Protein AF-0000000074349923 (afdb_homodimer)

Structure (mmCIF, N/CA/C/O backbone):
data_AF-0000000074349923-model_v1
#
loop_
_entity.id
_entity.type
_entity.pdbx_description
1 polymer 'N-acetyltransferase domain-containing protein'
#
loop_
_atom_site.group_PDB
_atom_site.id
_atom_site.type_symbol
_atom_site.label_atom_id
_atom_site.label_alt_id
_atom_site.label_comp_id
_atom_site.label_asym_id
_atom_site.label_entity_id
_atom_site.label_seq_id
_atom_site.pdbx_PDB_ins_code
_atom_site.Cartn_x
_atom_site.Cartn_y
_atom_site.Cartn_z
_atom_site.occupancy
_atom_site.B_iso_or_equiv
_atom_site.auth_seq_id
_atom_site.auth_comp_id
_atom_site.auth_asym_id
_atom_site.auth_atom_id
_atom_site.pdbx_PDB_model_num
ATOM 1 N N . MET A 1 1 ? -11.945 16.422 23.875 1 53.12 1 MET A N 1
ATOM 2 C CA . MET A 1 1 ? -11.508 17.781 24.188 1 53.12 1 MET A CA 1
ATOM 3 C C . MET A 1 1 ? -11.969 18.75 23.125 1 53.12 1 MET A C 1
ATOM 5 O O . MET A 1 1 ? -12.031 18.406 21.938 1 53.12 1 MET A O 1
ATOM 9 N N . ALA A 1 2 ? -12.57 19.719 23.5 1 67.88 2 ALA A N 1
ATOM 10 C CA . ALA A 1 2 ? -13.094 20.719 22.578 1 67.88 2 ALA A CA 1
ATOM 11 C C . ALA A 1 2 ? -11.969 21.391 21.797 1 67.88 2 ALA A C 1
ATOM 13 O O . ALA A 1 2 ? -10.875 21.594 22.328 1 67.88 2 ALA A O 1
ATOM 14 N N . ASN A 1 3 ? -12.047 21.453 20.469 1 76.38 3 ASN A N 1
ATOM 15 C CA . ASN A 1 3 ? -11.062 22.141 19.625 1 76.38 3 ASN A CA 1
ATOM 16 C C . ASN A 1 3 ? -10.922 23.609 20 1 76.38 3 ASN A C 1
ATOM 18 O O . ASN A 1 3 ? -11.914 24.266 20.312 1 76.38 3 ASN A O 1
ATOM 22 N N . PRO A 1 4 ? -9.672 24.031 20.062 1 84.94 4 PRO A N 1
ATOM 23 C CA . PRO A 1 4 ? -9.508 25.469 20.312 1 84.94 4 PRO A CA 1
ATOM 24 C C . PRO A 1 4 ? -10.25 26.328 19.281 1 84.94 4 PRO A C 1
ATOM 26 O O . PRO A 1 4 ? -10.266 26 18.094 1 84.94 4 PRO A O 1
ATOM 29 N N . PRO A 1 5 ? -10.875 27.312 19.766 1 85.88 5 PRO A N 1
ATOM 30 C CA . PRO A 1 5 ? -11.664 28.156 18.859 1 85.88 5 PRO A CA 1
ATOM 31 C C . PRO A 1 5 ? -10.82 28.781 17.75 1 85.88 5 PRO A C 1
ATOM 33 O O . PRO A 1 5 ? -11.344 29.109 16.688 1 85.88 5 PRO A O 1
ATOM 36 N N . GLU A 1 6 ? -9.539 28.891 17.984 1 93.81 6 GLU A N 1
ATOM 37 C CA . GLU A 1 6 ? -8.641 29.516 17.016 1 93.81 6 GLU A CA 1
ATOM 38 C C . GLU A 1 6 ? -8.32 28.562 15.867 1 93.81 6 GLU A C 1
ATOM 40 O O . GLU A 1 6 ? -7.84 29 14.812 1 93.81 6 GLU A O 1
ATOM 45 N N . LEU A 1 7 ? -8.578 27.375 16.141 1 97.06 7 LEU A N 1
ATOM 46 C CA . LEU A 1 7 ? -8.18 26.344 15.18 1 97.06 7 LEU A CA 1
ATOM 47 C C . LEU A 1 7 ? -9.25 26.156 14.109 1 97.06 7 LEU A C 1
ATOM 49 O O . LEU A 1 7 ? -10.438 26.047 14.43 1 97.06 7 LEU A O 1
ATOM 53 N N . SER A 1 8 ? -8.914 26.156 12.852 1 97.75 8 SER A N 1
ATOM 54 C CA . SER A 1 8 ? -9.836 25.891 11.758 1 97.75 8 SER A CA 1
ATOM 55 C C . SER A 1 8 ? -9.133 25.203 10.594 1 97.75 8 SER A C 1
ATOM 57 O O . SER A 1 8 ? -7.906 25.219 10.508 1 97.75 8 SER A O 1
ATOM 59 N N . ILE A 1 9 ? -9.859 24.516 9.789 1 98.06 9 ILE A N 1
ATOM 60 C CA . ILE A 1 9 ? -9.398 23.859 8.57 1 98.06 9 ILE A CA 1
ATOM 61 C C . ILE A 1 9 ? -10.148 24.422 7.367 1 98.06 9 ILE A C 1
ATOM 63 O O . ILE A 1 9 ? -11.383 24.469 7.367 1 98.06 9 ILE A O 1
ATOM 67 N N . ARG A 1 10 ? -9.477 24.844 6.379 1 98 10 ARG A N 1
ATOM 68 C CA . ARG A 1 10 ? -10.086 25.422 5.191 1 98 10 ARG A CA 1
ATOM 69 C C . ARG A 1 10 ? -9.234 25.172 3.951 1 98 10 ARG A C 1
ATOM 71 O O . ARG A 1 10 ? -8.086 24.75 4.062 1 98 10 ARG A O 1
ATOM 78 N N . PRO A 1 11 ? -9.812 25.406 2.758 1 98.12 11 PRO A N 1
ATOM 79 C CA . PRO A 1 11 ? -8.969 25.281 1.562 1 98.12 11 PRO A CA 1
ATOM 80 C C . PRO A 1 11 ? -7.805 26.281 1.563 1 98.12 11 PRO A C 1
ATOM 82 O O . PRO A 1 11 ? -7.898 27.344 2.172 1 98.12 11 PRO A O 1
ATOM 85 N N . PHE A 1 12 ? -6.754 25.906 0.879 1 98.62 12 PHE A N 1
ATOM 86 C CA . PHE A 1 12 ? -5.641 26.828 0.681 1 98.62 12 PHE A CA 1
ATOM 87 C C . PHE A 1 12 ? -6.008 27.922 -0.323 1 98.62 12 PHE A C 1
ATOM 89 O O . PHE A 1 12 ? -6.793 27.688 -1.241 1 98.62 12 PHE A O 1
ATOM 96 N N . GLU A 1 13 ? -5.484 29.016 -0.115 1 97.5 13 GLU A N 1
ATOM 97 C CA . GLU A 1 13 ? -5.488 30.109 -1.083 1 97.5 13 GLU A CA 1
ATOM 98 C C . GLU A 1 13 ? -4.07 30.547 -1.432 1 97.5 13 GLU A C 1
ATOM 100 O O . GLU A 1 13 ? -3.137 30.312 -0.661 1 97.5 13 GLU A O 1
ATOM 105 N N . LEU A 1 14 ? -3.977 31.172 -2.551 1 97.44 14 LEU A N 1
ATOM 106 C CA . LEU A 1 14 ? -2.65 31.625 -2.955 1 97.44 14 LEU A CA 1
ATOM 107 C C . LEU A 1 14 ? -2.104 32.656 -1.963 1 97.44 14 LEU A C 1
ATOM 109 O O . LEU A 1 14 ? -0.889 32.719 -1.761 1 97.44 14 LEU A O 1
ATOM 113 N N . THR A 1 15 ? -2.961 33.312 -1.304 1 97.12 15 THR A N 1
ATOM 114 C CA . THR A 1 15 ? -2.551 34.312 -0.343 1 97.12 15 THR A CA 1
ATOM 115 C C . THR A 1 15 ? -1.937 33.688 0.897 1 97.12 15 THR A C 1
ATOM 117 O O . THR A 1 15 ? -1.361 34.375 1.741 1 97.12 15 THR A O 1
ATOM 120 N N . ASP A 1 16 ? -1.965 32.344 1.017 1 98.25 16 ASP A N 1
ATOM 121 C CA . ASP A 1 16 ? -1.356 31.609 2.131 1 98.25 16 ASP A CA 1
ATOM 122 C C . ASP A 1 16 ? 0.142 31.422 1.907 1 98.25 16 ASP A C 1
ATOM 124 O O . ASP A 1 16 ? 0.832 30.844 2.75 1 98.25 16 ASP A O 1
ATOM 128 N N . ALA A 1 17 ? 0.632 31.922 0.823 1 98.31 17 ALA A N 1
ATOM 129 C CA . ALA A 1 17 ? 1.982 31.578 0.384 1 98.31 17 ALA A CA 1
ATOM 130 C C . ALA A 1 17 ? 3.012 31.938 1.455 1 98.31 17 ALA A C 1
ATOM 132 O O . ALA A 1 17 ? 3.92 31.141 1.732 1 98.31 17 ALA A O 1
ATOM 133 N N . ASP A 1 18 ? 2.908 33.094 2.051 1 98.25 18 ASP A N 1
ATOM 134 C CA . ASP A 1 18 ? 3.877 33.5 3.064 1 98.25 18 ASP A CA 1
ATOM 135 C C . ASP A 1 18 ? 3.766 32.625 4.309 1 98.25 18 ASP A C 1
ATOM 137 O O . ASP A 1 18 ? 4.781 32.188 4.867 1 98.25 18 ASP A O 1
ATOM 141 N N . ASP A 1 19 ? 2.594 32.406 4.785 1 98.38 19 ASP A N 1
ATOM 142 C CA . ASP A 1 19 ? 2.385 31.516 5.91 1 98.38 19 ASP A CA 1
ATOM 143 C C . ASP A 1 19 ? 2.924 30.125 5.602 1 98.38 19 ASP A C 1
ATOM 145 O O . ASP A 1 19 ? 3.631 29.531 6.422 1 98.38 19 ASP A O 1
ATOM 149 N N . PHE A 1 20 ? 2.566 29.672 4.371 1 98.5 20 PHE A N 1
ATOM 150 C CA . PHE A 1 20 ? 3.002 28.359 3.906 1 98.5 20 PHE A CA 1
ATOM 151 C C . PHE A 1 20 ? 4.52 28.25 3.934 1 98.5 20 PHE A C 1
ATOM 153 O O . PHE A 1 20 ? 5.07 27.281 4.465 1 98.5 20 PHE A O 1
ATOM 160 N N . LEU A 1 21 ? 5.133 29.203 3.439 1 98.38 21 LEU A N 1
ATOM 161 C CA . LEU A 1 21 ? 6.59 29.203 3.387 1 98.38 21 LEU A CA 1
ATOM 162 C C . LEU A 1 21 ? 7.184 29.188 4.789 1 98.38 21 LEU A C 1
ATOM 164 O O . LEU A 1 21 ? 8.234 28.578 5.016 1 98.38 21 LEU A O 1
ATOM 168 N N . SER A 1 22 ? 6.57 29.812 5.734 1 97.62 22 SER A N 1
ATOM 169 C CA . SER A 1 22 ? 7.098 29.953 7.086 1 97.62 22 SER A CA 1
ATOM 170 C C . SER A 1 22 ? 7.328 28.594 7.738 1 97.62 22 SER A C 1
ATOM 172 O O . SER A 1 22 ? 8.273 28.422 8.516 1 97.62 22 SER A O 1
ATOM 174 N N . TRP A 1 23 ? 6.539 27.594 7.422 1 98 23 TRP A N 1
ATOM 175 C CA . TRP A 1 23 ? 6.738 26.266 8.016 1 98 23 TRP A CA 1
ATOM 176 C C . TRP A 1 23 ? 7.273 25.281 6.977 1 98 23 TRP A C 1
ATOM 178 O O . TRP A 1 23 ? 7.996 24.344 7.316 1 98 23 TRP A O 1
ATOM 188 N N . ALA A 1 24 ? 6.992 25.484 5.691 1 98.06 24 ALA A N 1
ATOM 189 C CA . ALA A 1 24 ? 7.449 24.578 4.633 1 98.06 24 ALA A CA 1
ATOM 190 C C . ALA A 1 24 ? 8.945 24.75 4.371 1 98.06 24 ALA A C 1
ATOM 192 O O . ALA A 1 24 ? 9.562 23.922 3.715 1 98.06 24 ALA A O 1
ATOM 193 N N . SER A 1 25 ? 9.484 25.812 4.895 1 97.62 25 SER A N 1
ATOM 194 C CA . SER A 1 25 ? 10.914 26.047 4.75 1 97.62 25 SER A CA 1
ATOM 195 C C . SER A 1 25 ? 11.688 25.5 5.941 1 97.62 25 SER A C 1
ATOM 197 O O . SER A 1 25 ? 12.922 25.5 5.938 1 97.62 25 SER A O 1
ATOM 199 N N . ASP A 1 26 ? 10.992 25.109 6.969 1 97.81 26 ASP A N 1
ATOM 200 C CA . ASP A 1 26 ? 11.602 24.594 8.188 1 97.81 26 ASP A CA 1
ATOM 201 C C . ASP A 1 26 ? 11.867 23.094 8.07 1 97.81 26 ASP A C 1
ATOM 203 O O . ASP A 1 26 ? 10.93 22.297 8.094 1 97.81 26 ASP A O 1
ATOM 207 N N . GLU A 1 27 ? 13.07 22.672 8.094 1 96.62 27 GLU A N 1
ATOM 208 C CA . GLU A 1 27 ? 13.453 21.281 7.91 1 96.62 27 GLU A CA 1
ATOM 209 C C . GLU A 1 27 ? 12.945 20.406 9.055 1 96.62 27 GLU A C 1
ATOM 211 O O . GLU A 1 27 ? 12.734 19.203 8.883 1 96.62 27 GLU A O 1
ATOM 216 N N . ARG A 1 28 ? 12.828 20.969 10.195 1 96.62 28 ARG A N 1
ATOM 217 C CA . ARG A 1 28 ? 12.258 20.203 11.297 1 96.62 28 ARG A CA 1
ATOM 218 C C . ARG A 1 28 ? 10.852 19.719 10.953 1 96.62 28 ARG A C 1
ATOM 220 O O . ARG A 1 28 ? 10.477 18.594 11.297 1 96.62 28 ARG A O 1
ATOM 227 N N . VAL A 1 29 ? 10.117 20.609 10.258 1 97.75 29 VAL A N 1
ATOM 228 C CA . VAL A 1 29 ? 8.727 20.328 9.906 1 97.75 29 VAL A CA 1
ATOM 229 C C . VAL A 1 29 ? 8.688 19.359 8.719 1 97.75 29 VAL A C 1
ATOM 231 O O . VAL A 1 29 ? 7.883 18.422 8.703 1 97.75 29 VAL A O 1
ATOM 234 N N . THR A 1 30 ? 9.57 19.531 7.73 1 97.38 30 THR A N 1
ATOM 235 C CA . THR A 1 30 ? 9.445 18.828 6.465 1 97.38 30 THR A CA 1
ATOM 236 C C . THR A 1 30 ? 10.234 17.516 6.496 1 97.38 30 THR A C 1
ATOM 238 O O . THR A 1 30 ? 10.227 16.766 5.523 1 97.38 30 THR A O 1
ATOM 241 N N . LYS A 1 31 ? 10.898 17.188 7.59 1 96.25 31 LYS A N 1
ATOM 242 C CA . LYS A 1 31 ? 11.828 16.078 7.711 1 96.25 31 LYS A CA 1
ATOM 243 C C . LYS A 1 31 ? 11.195 14.773 7.215 1 96.25 31 LYS A C 1
ATOM 245 O O . LYS A 1 31 ? 11.797 14.039 6.43 1 96.25 31 LYS A O 1
ATOM 250 N N . TYR A 1 32 ? 9.992 14.523 7.609 1 96.31 32 TYR A N 1
ATOM 251 C CA . TYR A 1 32 ? 9.367 13.242 7.328 1 96.31 32 TYR A CA 1
ATOM 252 C C . TYR A 1 32 ? 8.367 13.352 6.184 1 96.31 32 TYR A C 1
ATOM 254 O O . TYR A 1 32 ? 7.68 12.391 5.848 1 96.31 32 TYR A O 1
ATOM 262 N N . LEU A 1 33 ? 8.25 14.531 5.637 1 95.5 33 LEU A N 1
ATOM 263 C CA . LEU A 1 33 ? 7.344 14.711 4.504 1 95.5 33 LEU A CA 1
ATOM 264 C C . LEU A 1 33 ? 7.977 14.195 3.217 1 95.5 33 LEU A C 1
ATOM 266 O O . LEU A 1 33 ? 9.203 14.055 3.133 1 95.5 33 LEU A O 1
ATOM 270 N N . ARG A 1 34 ? 7.188 13.961 2.205 1 92.44 34 ARG A N 1
ATOM 271 C CA . ARG A 1 34 ? 7.668 13.305 0.993 1 92.44 34 ARG A CA 1
ATOM 272 C C . ARG A 1 34 ? 8.109 14.336 -0.045 1 92.44 34 ARG A C 1
ATOM 274 O O . ARG A 1 34 ? 8.477 13.977 -1.166 1 92.44 34 ARG A O 1
ATOM 281 N N . TRP A 1 35 ? 7.957 15.531 0.24 1 92.38 35 TRP A N 1
ATOM 282 C CA . TRP A 1 35 ? 8.43 16.609 -0.636 1 92.38 35 TRP A CA 1
ATOM 283 C C . TRP A 1 35 ? 9.508 17.438 0.049 1 92.38 35 TRP A C 1
ATOM 285 O O . TRP A 1 35 ? 9.594 17.469 1.279 1 92.38 35 TRP A O 1
ATOM 295 N N . ASN A 1 36 ? 10.258 18.062 -0.711 1 92.69 36 ASN A N 1
ATOM 296 C CA . ASN A 1 36 ? 11.414 18.781 -0.192 1 92.69 36 ASN A CA 1
ATOM 297 C C . ASN A 1 36 ? 11.016 20.156 0.37 1 92.69 36 ASN A C 1
ATOM 299 O O . ASN A 1 36 ? 9.984 20.703 -0.004 1 92.69 36 ASN A O 1
ATOM 303 N N . THR A 1 37 ? 11.922 20.562 1.15 1 95.75 37 THR A N 1
ATOM 304 C CA . THR A 1 37 ? 11.766 21.891 1.756 1 95.75 37 THR A CA 1
ATOM 305 C C . THR A 1 37 ? 11.672 22.969 0.682 1 95.75 37 THR A C 1
ATOM 307 O O . THR A 1 37 ? 12.414 22.938 -0.3 1 95.75 37 THR A O 1
ATOM 310 N N . ILE A 1 38 ? 10.711 23.812 0.922 1 96.75 38 ILE A N 1
ATOM 311 C CA . ILE A 1 38 ? 10.516 24.969 0.039 1 96.75 38 ILE A CA 1
ATOM 312 C C . ILE A 1 38 ? 11.336 26.156 0.55 1 96.75 38 ILE A C 1
ATOM 314 O O . ILE A 1 38 ? 11.266 26.5 1.732 1 96.75 38 ILE A O 1
ATOM 318 N N . THR A 1 39 ? 11.992 26.812 -0.382 1 95.75 39 THR A N 1
ATOM 319 C CA . THR A 1 39 ? 13.039 27.688 0.15 1 95.75 39 THR A CA 1
ATOM 320 C C . THR A 1 39 ? 12.742 29.141 -0.182 1 95.75 39 THR A C 1
ATOM 322 O O . THR A 1 39 ? 13.406 30.047 0.336 1 95.75 39 THR A O 1
ATOM 325 N N . ASN A 1 40 ? 11.781 29.406 -1.082 1 96.88 40 ASN A N 1
ATOM 326 C CA . ASN A 1 40 ? 11.445 30.797 -1.38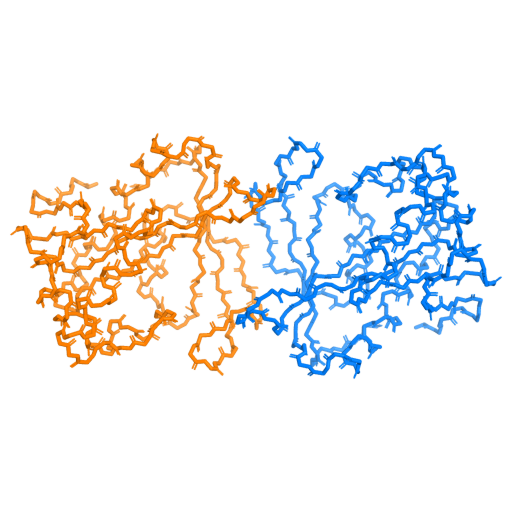3 1 96.88 40 ASN A CA 1
ATOM 327 C C . ASN A 1 40 ? 9.977 30.953 -1.762 1 96.88 40 ASN A C 1
ATOM 329 O O . ASN A 1 40 ? 9.281 29.953 -1.99 1 96.88 40 ASN A O 1
ATOM 333 N N . LYS A 1 41 ? 9.57 32.156 -1.868 1 96.94 41 LYS A N 1
ATOM 334 C CA . LYS A 1 41 ? 8.156 32.469 -2.043 1 96.94 41 LYS A CA 1
ATOM 335 C C . LYS A 1 41 ? 7.66 32.031 -3.42 1 96.94 41 LYS A C 1
ATOM 337 O O . LYS A 1 41 ? 6.523 31.594 -3.566 1 96.94 41 LYS A O 1
ATOM 342 N N . GLN A 1 42 ? 8.477 32.188 -4.406 1 97.69 42 GLN A N 1
ATOM 343 C CA . GLN A 1 42 ? 8.086 31.766 -5.75 1 97.69 42 GLN A CA 1
ATOM 344 C C . GLN A 1 42 ? 7.797 30.281 -5.82 1 97.69 42 GLN A C 1
ATOM 346 O O . GLN A 1 42 ? 6.801 29.859 -6.41 1 97.69 42 GLN A O 1
ATOM 351 N N . GLU A 1 43 ? 8.656 29.547 -5.215 1 97.5 43 GLU A N 1
ATOM 352 C CA . GLU A 1 43 ? 8.453 28.094 -5.129 1 97.5 43 GLU A CA 1
ATOM 353 C C . GLU A 1 43 ? 7.18 27.766 -4.348 1 97.5 43 GLU A C 1
ATOM 355 O O . GLU A 1 43 ? 6.438 26.859 -4.719 1 97.5 43 GLU A O 1
ATOM 360 N N . ALA A 1 44 ? 6.992 28.484 -3.322 1 97.94 44 ALA A N 1
ATOM 361 C CA . ALA A 1 44 ? 5.801 28.281 -2.506 1 97.94 44 ALA A CA 1
ATOM 362 C C . ALA A 1 44 ? 4.531 28.516 -3.318 1 97.94 44 ALA A C 1
ATOM 364 O O . ALA A 1 44 ? 3.607 27.703 -3.297 1 97.94 44 ALA A O 1
ATOM 365 N N . ILE A 1 45 ? 4.531 29.609 -3.992 1 98.12 45 ILE A N 1
ATOM 366 C CA . ILE A 1 45 ? 3.377 29.969 -4.809 1 98.12 45 ILE A CA 1
ATOM 367 C C . ILE A 1 45 ? 3.15 28.891 -5.871 1 98.12 45 ILE A C 1
ATOM 369 O O . ILE A 1 45 ? 2.02 28.438 -6.074 1 98.12 45 ILE A O 1
ATOM 373 N N . LYS A 1 46 ? 4.184 28.531 -6.496 1 97.94 46 LYS A N 1
ATOM 374 C CA . LYS A 1 46 ? 4.094 27.5 -7.527 1 97.94 46 LYS A CA 1
ATOM 375 C C . LYS A 1 46 ? 3.568 26.188 -6.949 1 97.94 46 LYS A C 1
ATOM 377 O O . LYS A 1 46 ? 2.701 25.547 -7.547 1 97.94 46 LYS A O 1
ATOM 382 N N . TYR A 1 47 ? 4.094 25.812 -5.871 1 97.75 47 TYR A N 1
ATOM 383 C CA . TYR A 1 47 ? 3.686 24.562 -5.223 1 97.75 47 TYR A CA 1
ATOM 384 C C . TYR A 1 47 ? 2.213 24.609 -4.832 1 97.75 47 TYR A C 1
ATOM 386 O O . TYR A 1 47 ? 1.47 23.656 -5.074 1 97.75 47 TYR A O 1
ATOM 394 N N . LEU A 1 48 ? 1.796 25.719 -4.242 1 98.25 48 LEU A N 1
ATOM 395 C CA . LEU A 1 48 ? 0.393 25.891 -3.879 1 98.25 48 LEU A CA 1
ATOM 396 C C . LEU A 1 48 ? -0.503 25.781 -5.105 1 98.25 48 LEU A C 1
ATOM 398 O O . LEU A 1 48 ? -1.5 25.047 -5.09 1 98.25 48 LEU A O 1
ATOM 402 N N . LYS A 1 49 ? -0.089 26.438 -6.121 1 97.94 49 LYS A N 1
ATOM 403 C CA . LYS A 1 49 ? -0.898 26.547 -7.332 1 97.94 49 LYS A CA 1
ATOM 404 C C . LYS A 1 49 ? -0.978 25.203 -8.062 1 97.94 49 LYS A C 1
ATOM 406 O O . LYS A 1 49 ? -2.033 24.844 -8.586 1 97.94 49 LYS A O 1
ATOM 411 N N . GLU A 1 50 ? 0.058 24.469 -8.055 1 97.69 50 GLU A N 1
ATOM 412 C CA . GLU A 1 50 ? 0.145 23.312 -8.953 1 97.69 50 GLU A CA 1
ATOM 413 C C . GLU A 1 50 ? -0.085 22 -8.203 1 97.69 50 GLU A C 1
ATOM 415 O O . GLU A 1 50 ? -0.43 20.984 -8.805 1 97.69 50 GLU A O 1
ATOM 420 N N . ARG A 1 51 ? 0.128 22.016 -6.906 1 96.88 51 ARG A N 1
ATOM 421 C CA . ARG A 1 51 ? 0.09 20.766 -6.176 1 96.88 51 ARG A CA 1
ATOM 422 C C . ARG A 1 51 ? -0.96 20.797 -5.07 1 96.88 51 ARG A C 1
ATOM 424 O O . ARG A 1 51 ? -1.777 19.875 -4.953 1 96.88 51 ARG A O 1
ATOM 431 N N . VAL A 1 52 ? -0.956 21.844 -4.352 1 97.94 52 VAL A N 1
ATOM 432 C CA . VAL A 1 52 ? -1.767 21.891 -3.141 1 97.94 52 VAL A CA 1
ATOM 433 C C . VAL A 1 52 ? -3.223 22.172 -3.504 1 97.94 52 VAL A C 1
ATOM 435 O O . VAL A 1 52 ? -4.117 21.406 -3.156 1 97.94 52 VAL A O 1
ATOM 438 N N . ILE A 1 53 ? -3.436 23.219 -4.211 1 97.62 53 ILE A N 1
ATOM 439 C CA . ILE A 1 53 ? -4.793 23.688 -4.488 1 97.62 53 ILE A CA 1
ATOM 440 C C . ILE A 1 53 ? -5.512 22.672 -5.375 1 97.62 53 ILE A C 1
ATOM 442 O O . ILE A 1 53 ? -6.68 22.359 -5.148 1 97.62 53 ILE A O 1
ATOM 446 N N . PRO A 1 54 ? -4.844 22.031 -6.375 1 97.25 54 PRO A N 1
ATOM 447 C CA . PRO A 1 54 ? -5.539 21.047 -7.195 1 97.25 54 PRO A CA 1
ATOM 448 C C . PRO A 1 54 ? -5.691 19.703 -6.488 1 97.25 54 PRO A C 1
ATOM 450 O O . PRO A 1 54 ? -6.387 18.812 -6.988 1 97.25 54 PRO A O 1
ATOM 453 N N . HIS A 1 55 ? -5.047 19.531 -5.402 1 96.88 55 HIS A N 1
ATOM 454 C CA . HIS A 1 55 ? -5.113 18.281 -4.66 1 96.88 55 HIS A CA 1
ATOM 455 C C . HIS A 1 55 ? -6.551 17.953 -4.266 1 96.88 55 HIS A C 1
ATOM 457 O O . HIS A 1 55 ? -7.309 18.844 -3.875 1 96.88 55 HIS A O 1
ATOM 463 N N . PRO A 1 56 ? -6.859 16.672 -4.262 1 94.19 56 PRO A N 1
ATOM 464 C CA . PRO A 1 56 ? -8.25 16.297 -3.982 1 94.19 56 PRO A CA 1
ATOM 465 C C . PRO A 1 56 ? -8.711 16.734 -2.594 1 94.19 56 PRO A C 1
ATOM 467 O O . PRO A 1 56 ? -9.875 17.109 -2.416 1 94.19 56 PRO A O 1
ATOM 470 N N . TRP A 1 57 ? -7.867 16.672 -1.646 1 98.31 57 TRP A N 1
ATOM 471 C CA . TRP A 1 57 ? -8.242 17.062 -0.293 1 98.31 57 TRP A CA 1
ATOM 472 C C . TRP A 1 57 ? -7.016 17.469 0.518 1 98.31 57 TRP A C 1
ATOM 474 O O . TRP A 1 57 ? -6.523 16.688 1.337 1 98.31 57 TRP A O 1
ATOM 484 N N . ARG A 1 58 ? -6.496 18.516 0.316 1 98.5 58 ARG A N 1
ATOM 485 C CA . ARG A 1 58 ? -5.457 19.156 1.116 1 98.5 58 ARG A CA 1
ATOM 486 C C . ARG A 1 58 ? -5.934 20.5 1.649 1 98.5 58 ARG A C 1
ATOM 488 O O . ARG A 1 58 ? -6.246 21.406 0.873 1 98.5 58 ARG A O 1
ATOM 495 N N . ARG A 1 59 ? -5.934 20.609 2.924 1 98.69 59 ARG A N 1
ATOM 496 C CA . ARG A 1 59 ? -6.512 21.781 3.57 1 98.69 59 ARG A CA 1
ATOM 497 C C . ARG A 1 59 ? -5.484 22.484 4.449 1 98.69 59 ARG A C 1
ATOM 499 O O . ARG A 1 59 ? -4.582 21.844 4.992 1 98.69 59 ARG A O 1
ATOM 506 N N . SER A 1 60 ? -5.684 23.734 4.543 1 98.75 60 SER A N 1
ATOM 507 C CA . SER A 1 60 ? -4.863 24.547 5.438 1 98.75 60 SER A CA 1
ATOM 508 C C . SER A 1 60 ? -5.352 24.453 6.879 1 98.75 60 SER A C 1
ATOM 510 O O . SER A 1 60 ? -6.543 24.625 7.148 1 98.75 60 SER A O 1
ATOM 512 N N . LEU A 1 61 ? -4.461 24.062 7.723 1 98.62 61 LEU A N 1
ATOM 513 C CA . LEU A 1 61 ? -4.695 24.203 9.156 1 98.62 61 LEU A CA 1
ATOM 514 C C . LEU A 1 61 ? -4.375 25.609 9.633 1 98.62 61 LEU A C 1
ATOM 516 O O . LEU A 1 61 ? -3.246 26.094 9.469 1 98.62 61 LEU A O 1
ATOM 520 N N . CYS A 1 62 ? -5.395 26.266 10.281 1 98.31 62 CYS A N 1
ATOM 521 C CA . CYS A 1 62 ? -5.215 27.672 10.617 1 98.31 62 CYS A CA 1
ATOM 522 C C . CYS A 1 62 ? -5.359 27.891 12.117 1 98.31 62 CYS A C 1
ATOM 524 O O . CYS A 1 62 ? -6.219 27.281 12.758 1 98.31 62 CYS A O 1
ATOM 526 N N . TRP A 1 63 ? -4.461 28.625 12.594 1 97.56 63 TRP A N 1
ATOM 527 C CA . TRP A 1 63 ? -4.574 29.203 13.93 1 97.56 63 TRP A CA 1
ATOM 528 C C . TRP A 1 63 ? -4.867 30.703 13.844 1 97.56 63 TRP A C 1
ATOM 530 O O . TRP A 1 63 ? -4.043 31.484 13.359 1 97.56 63 TRP A O 1
ATOM 540 N N . ALA A 1 64 ? -6.094 31.125 14.266 1 96 64 ALA A N 1
ATOM 541 C CA . ALA A 1 64 ? -6.504 32.5 14.148 1 96 64 ALA A CA 1
ATOM 542 C C . ALA A 1 64 ? -6.309 33.031 12.727 1 96 64 ALA A C 1
ATOM 544 O O . ALA A 1 64 ? -5.695 34.094 12.516 1 96 64 ALA A O 1
ATOM 545 N N . ASN A 1 65 ? -6.629 32.188 11.719 1 95.12 65 ASN A N 1
ATOM 546 C CA . ASN A 1 65 ? -6.707 32.469 10.289 1 95.12 65 ASN A CA 1
ATOM 547 C C . ASN A 1 65 ? -5.324 32.469 9.641 1 95.12 65 ASN A C 1
ATOM 549 O O . ASN A 1 65 ? -5.195 32.688 8.438 1 95.12 65 ASN A O 1
ATOM 553 N N . LYS A 1 66 ? -4.328 32.25 10.43 1 97.56 66 LYS A N 1
ATOM 554 C CA . LYS A 1 66 ? -2.996 32.031 9.867 1 97.56 66 LYS A CA 1
ATOM 555 C C . LYS A 1 66 ? -2.762 30.578 9.516 1 97.56 66 LYS A C 1
ATOM 557 O O . LYS A 1 66 ? -2.986 29.688 10.352 1 97.56 66 LYS A O 1
ATOM 562 N N . SER A 1 67 ? -2.324 30.344 8.297 1 98.56 67 SER A N 1
ATOM 563 C CA . SER A 1 67 ? -2.012 28.984 7.902 1 98.56 67 SER A CA 1
ATOM 564 C C . SER A 1 67 ? -0.748 28.484 8.594 1 98.56 67 SER A C 1
ATOM 566 O O . SER A 1 67 ? 0.346 28.984 8.352 1 98.56 67 SER A O 1
ATOM 568 N N . ILE A 1 68 ? -0.875 27.484 9.438 1 98.5 68 ILE A N 1
ATOM 569 C CA . ILE A 1 68 ? 0.264 27.047 10.242 1 98.5 68 ILE A CA 1
ATOM 570 C C . ILE A 1 68 ? 0.582 25.594 9.93 1 98.5 68 ILE A C 1
ATOM 572 O O . ILE A 1 68 ? 1.38 24.953 10.625 1 98.5 68 ILE A O 1
ATOM 576 N N . GLY A 1 69 ? -0.067 24.984 8.945 1 98.5 69 GLY A N 1
ATOM 577 C CA . GLY A 1 69 ? 0.136 23.578 8.586 1 98.5 69 GLY A CA 1
ATOM 578 C C . GLY A 1 69 ? -0.892 23.062 7.594 1 98.5 69 GLY A C 1
ATOM 579 O O . GLY A 1 69 ? -1.496 23.844 6.855 1 98.5 69 GLY A O 1
ATOM 580 N N . TYR A 1 70 ? -1.015 21.766 7.52 1 98.75 70 TYR A N 1
ATOM 581 C CA . TYR A 1 70 ? -2.004 21.188 6.617 1 98.75 70 TYR A CA 1
ATOM 582 C C . TYR A 1 70 ? -2.436 19.812 7.094 1 98.75 70 TYR A C 1
ATOM 584 O O . TYR A 1 70 ? -1.759 19.188 7.918 1 98.75 70 TYR A O 1
ATOM 592 N N . VAL A 1 71 ? -3.514 19.422 6.711 1 98.69 71 VAL A N 1
ATOM 593 C CA . VAL A 1 71 ? -3.969 18.031 6.672 1 98.69 71 VAL A CA 1
ATOM 594 C C . VAL A 1 71 ? -4.316 17.641 5.234 1 98.69 71 VAL A C 1
ATOM 596 O O . VAL A 1 71 ? -4.961 18.406 4.516 1 98.69 71 VAL A O 1
ATOM 599 N N . SER A 1 72 ? -3.869 16.5 4.844 1 98.75 72 SER A N 1
ATOM 600 C CA . SER A 1 72 ? -4.07 16.047 3.473 1 98.75 72 SER A CA 1
ATOM 601 C C . SER A 1 72 ? -4.559 14.602 3.438 1 98.75 72 SER A C 1
ATOM 603 O O . SER A 1 72 ? -4.109 13.773 4.23 1 98.75 72 SER A O 1
ATOM 605 N N . VAL A 1 73 ? -5.496 14.336 2.559 1 98.75 73 VAL A N 1
ATOM 606 C CA . VAL A 1 73 ? -6.004 12.992 2.32 1 98.75 73 VAL A CA 1
ATOM 607 C C . VAL A 1 73 ? -5.988 12.688 0.823 1 98.75 73 VAL A C 1
ATOM 609 O O . VAL A 1 73 ? -6.594 13.422 0.032 1 98.75 73 VAL A O 1
ATOM 612 N N . LYS A 1 74 ? -5.316 11.664 0.462 1 98 74 LYS A N 1
ATOM 613 C CA . LYS A 1 74 ? -5.227 11.273 -0.942 1 98 74 LYS A CA 1
ATOM 614 C C . LYS A 1 74 ? -5.742 9.852 -1.148 1 98 74 LYS A C 1
ATOM 616 O O . LYS A 1 74 ? -5.109 8.883 -0.724 1 98 74 LYS A O 1
ATOM 621 N N . PRO A 1 75 ? -6.836 9.711 -1.821 1 97.88 75 PRO A N 1
ATOM 622 C CA . PRO A 1 75 ? -7.348 8.367 -2.107 1 97.88 75 PRO A CA 1
ATOM 623 C C . PRO A 1 75 ? -6.418 7.562 -3.012 1 97.88 75 PRO A C 1
ATOM 625 O O . PRO A 1 75 ? -5.715 8.141 -3.848 1 97.88 75 PRO A O 1
ATOM 628 N N . GLU A 1 76 ? -6.391 6.297 -2.801 1 96.88 76 GLU A N 1
ATOM 629 C CA . GLU A 1 76 ? -5.734 5.395 -3.744 1 96.88 76 GLU A CA 1
ATOM 630 C C . GLU A 1 76 ? -6.465 5.375 -5.086 1 96.88 76 GLU A C 1
ATOM 632 O O . GLU A 1 76 ? -7.582 5.887 -5.199 1 96.88 76 GLU A O 1
ATOM 637 N N . SER A 1 77 ? -5.789 4.859 -6.066 1 94.12 77 SER A N 1
ATOM 638 C CA . SER A 1 77 ? -6.344 4.859 -7.418 1 94.12 77 SER A CA 1
ATOM 639 C C . SER A 1 77 ? -7.02 3.531 -7.738 1 94.12 77 SER A C 1
ATOM 641 O O . SER A 1 77 ? -6.789 2.531 -7.055 1 94.12 77 SER A O 1
ATOM 643 N N . GLY A 1 78 ? -7.859 3.555 -8.688 1 94.19 78 GLY A N 1
ATOM 644 C CA . GLY A 1 78 ? -8.453 2.342 -9.227 1 94.19 78 GLY A CA 1
ATOM 645 C C . GLY A 1 78 ? -9.359 1.635 -8.234 1 94.19 78 GLY A C 1
ATOM 646 O O . GLY A 1 78 ? -10.18 2.273 -7.57 1 94.19 78 GLY A O 1
ATOM 647 N N . PRO A 1 79 ? -9.242 0.292 -8.164 1 94.25 79 PRO A N 1
ATOM 648 C CA . PRO A 1 79 ? -10.141 -0.49 -7.312 1 94.25 79 PRO A CA 1
ATOM 649 C C . PRO A 1 79 ? -9.906 -0.243 -5.824 1 94.25 79 PRO A C 1
ATOM 651 O O . PRO A 1 79 ? -10.773 -0.544 -5 1 94.25 79 PRO A O 1
ATOM 654 N N . ASP A 1 80 ? -8.789 0.33 -5.496 1 96.44 80 ASP A N 1
ATOM 655 C CA . ASP A 1 80 ? -8.43 0.519 -4.094 1 96.44 80 ASP A CA 1
ATOM 656 C C . ASP A 1 80 ? -8.836 1.909 -3.605 1 96.44 80 ASP A C 1
ATOM 658 O O . ASP A 1 80 ? -8.352 2.375 -2.572 1 96.44 80 ASP A O 1
ATOM 662 N N . HIS A 1 81 ? -9.75 2.6 -4.281 1 97.44 81 HIS A N 1
ATOM 663 C CA . HIS A 1 81 ? -10.094 3.99 -4.008 1 97.44 81 HIS A CA 1
ATOM 664 C C . HIS A 1 81 ? -10.852 4.125 -2.693 1 97.44 81 HIS A C 1
ATOM 666 O O . HIS A 1 81 ? -11.039 5.234 -2.191 1 97.44 81 HIS A O 1
ATOM 672 N N . HIS A 1 82 ? -11.289 2.977 -2.088 1 98.62 82 HIS A N 1
ATOM 673 C CA . HIS A 1 82 ? -11.992 3.016 -0.812 1 98.62 82 HIS A CA 1
ATOM 674 C C . HIS A 1 82 ? -11.047 3.367 0.33 1 98.62 82 HIS A C 1
ATOM 676 O O . HIS A 1 82 ? -11.484 3.588 1.461 1 98.62 82 HIS A O 1
ATOM 682 N N . ARG A 1 83 ? -9.742 3.379 0.109 1 98.62 83 ARG A N 1
ATOM 683 C CA . ARG A 1 83 ? -8.766 3.752 1.125 1 98.62 83 ARG A CA 1
ATOM 684 C C . ARG A 1 83 ? -8.016 5.02 0.724 1 98.62 83 ARG A C 1
ATOM 686 O O . ARG A 1 83 ? -7.871 5.309 -0.465 1 98.62 83 ARG A O 1
ATOM 693 N N . ALA A 1 84 ? -7.547 5.758 1.689 1 98.75 84 ALA A N 1
ATOM 694 C CA . ALA A 1 84 ? -6.793 6.984 1.438 1 98.75 84 ALA A CA 1
ATOM 695 C C . ALA A 1 84 ? -5.715 7.195 2.496 1 98.75 84 ALA A C 1
ATOM 697 O O . ALA A 1 84 ? -5.871 6.77 3.643 1 98.75 84 ALA A O 1
ATOM 698 N N . HIS A 1 85 ? -4.688 7.812 2.09 1 98.56 85 HIS A N 1
ATOM 699 C CA . HIS A 1 85 ? -3.596 8.172 2.988 1 98.56 85 HIS A CA 1
ATOM 700 C C . HIS A 1 85 ? -3.814 9.555 3.594 1 98.56 85 HIS A C 1
ATOM 702 O O . HIS A 1 85 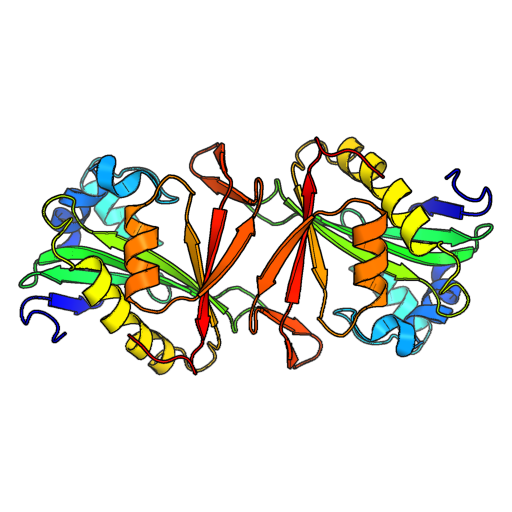? -4.141 10.508 2.879 1 98.56 85 HIS A O 1
ATOM 708 N N . ILE A 1 86 ? -3.674 9.633 4.852 1 98.75 86 ILE A N 1
ATOM 709 C CA . ILE A 1 86 ? -3.748 10.922 5.535 1 98.75 86 ILE A CA 1
ATOM 710 C C . ILE A 1 86 ? -2.352 11.359 5.965 1 98.75 86 ILE A C 1
ATOM 712 O O . ILE A 1 86 ? -1.544 10.539 6.406 1 98.75 86 ILE A O 1
ATOM 716 N N . SER A 1 87 ? -2.023 12.555 5.824 1 98.5 87 SER A N 1
ATOM 717 C CA . SER A 1 87 ? -0.782 13.188 6.254 1 98.5 87 SER A CA 1
ATOM 718 C C . SER A 1 87 ? -1.035 14.602 6.785 1 98.5 87 SER A C 1
ATOM 720 O O . SER A 1 87 ? -2.055 15.211 6.465 1 98.5 87 SER A O 1
ATOM 722 N N . TYR A 1 88 ? -0.127 15.07 7.543 1 98.56 88 TYR A N 1
ATOM 723 C CA . TYR A 1 88 ? -0.278 16.391 8.148 1 98.56 88 TYR A CA 1
ATOM 724 C C . TYR A 1 88 ? 1.068 16.922 8.617 1 98.56 88 TYR A C 1
ATOM 726 O O . TYR A 1 88 ? 2.01 16.172 8.836 1 98.56 88 TYR A O 1
ATOM 734 N N . ALA A 1 89 ? 1.098 18.188 8.734 1 98.06 89 ALA A N 1
ATOM 735 C CA . ALA A 1 89 ? 2.24 18.906 9.289 1 98.06 89 ALA A CA 1
ATOM 736 C C . ALA A 1 89 ? 1.797 20.219 9.945 1 98.06 89 ALA A C 1
ATOM 738 O O . ALA A 1 89 ? 0.816 20.828 9.523 1 98.06 89 ALA A O 1
ATOM 739 N N . ILE A 1 90 ? 2.465 20.516 10.906 1 97.62 90 ILE A N 1
ATOM 740 C CA . ILE A 1 90 ? 2.199 21.75 11.641 1 97.62 90 ILE A CA 1
ATOM 741 C C . ILE A 1 90 ? 3.51 22.5 11.883 1 97.62 90 ILE A C 1
ATOM 743 O O . ILE A 1 90 ? 4.547 21.875 12.133 1 97.62 90 ILE A O 1
ATOM 747 N N . SER A 1 91 ? 3.406 23.812 11.938 1 98.25 91 SER A N 1
ATOM 748 C CA . SER A 1 91 ? 4.562 24.641 12.234 1 98.25 91 SER A CA 1
ATOM 749 C C . SER A 1 91 ? 5.203 24.266 13.562 1 98.25 91 SER A C 1
ATOM 751 O O . SER A 1 91 ? 4.5 24 14.539 1 98.25 91 SER A O 1
ATOM 753 N N . PHE A 1 92 ? 6.508 24.312 13.57 1 97.88 92 PHE A N 1
ATOM 754 C CA . PHE A 1 92 ? 7.289 23.922 14.734 1 97.88 92 PHE A CA 1
ATOM 755 C C . PHE A 1 92 ? 6.852 24.703 15.969 1 97.88 92 PHE A C 1
ATOM 757 O O . PHE A 1 92 ? 6.773 24.141 17.062 1 97.88 92 PHE A O 1
ATOM 764 N N . ASP A 1 93 ? 6.473 25.922 15.812 1 96.56 93 ASP A N 1
ATOM 765 C CA . ASP A 1 93 ? 6.121 26.812 16.906 1 96.56 93 ASP A CA 1
ATOM 766 C C . ASP A 1 93 ? 4.867 26.328 17.641 1 96.56 93 ASP A C 1
ATOM 768 O O . ASP A 1 93 ? 4.582 26.75 18.75 1 96.56 93 ASP A O 1
ATOM 772 N N . TYR A 1 94 ? 4.211 25.422 17.062 1 96.25 94 TYR A N 1
ATOM 773 C CA . TYR A 1 94 ? 2.936 24.984 17.625 1 96.25 94 TYR A CA 1
ATOM 774 C C . TYR A 1 94 ? 3.018 23.547 18.109 1 96.25 94 TYR A C 1
ATOM 776 O O . TYR A 1 94 ? 2.01 22.953 18.516 1 96.25 94 TYR A O 1
ATOM 784 N N . TRP A 1 95 ? 4.199 22.922 18.062 1 96.25 95 TRP A N 1
ATOM 785 C CA . TRP A 1 95 ? 4.379 21.547 18.5 1 96.25 95 TRP A CA 1
ATOM 786 C C . TRP A 1 95 ? 4.18 21.422 20 1 96.25 95 TRP A C 1
ATOM 788 O O . TRP A 1 95 ? 4.445 22.375 20.75 1 96.25 95 TRP A O 1
ATOM 798 N N . GLY A 1 96 ? 3.678 20.281 20.359 1 94.5 96 GLY A N 1
ATOM 799 C CA . GLY A 1 96 ? 3.586 19.969 21.781 1 94.5 96 GLY A CA 1
ATOM 800 C C . GLY A 1 96 ? 2.385 20.594 22.453 1 94.5 96 GLY A C 1
ATOM 801 O O . GLY A 1 96 ? 2.322 20.672 23.688 1 94.5 96 GLY A O 1
ATOM 802 N N . ARG A 1 97 ? 1.424 21.062 21.641 1 94.06 97 ARG A N 1
ATOM 803 C CA . ARG A 1 97 ? 0.271 21.766 22.188 1 94.06 97 ARG A CA 1
ATOM 804 C C . ARG A 1 97 ? -1.021 21 21.906 1 94.06 97 ARG A C 1
ATOM 806 O O . ARG A 1 97 ? -2.115 21.516 22.141 1 94.06 97 ARG A O 1
ATOM 813 N N . GLY A 1 98 ? -0.9 19.891 21.312 1 95.81 98 GLY A N 1
ATOM 814 C CA . GLY A 1 98 ? -2.078 19.094 21 1 95.81 98 GLY A CA 1
ATOM 815 C C . GLY A 1 98 ? -2.799 19.562 19.75 1 95.81 98 GLY A C 1
ATOM 816 O O . GLY A 1 98 ? -3.904 19.094 19.453 1 95.81 98 GLY A O 1
ATOM 817 N N . ILE A 1 99 ? -2.195 20.406 19 1 96.62 99 ILE A N 1
ATOM 818 C CA . ILE A 1 99 ? -2.854 21.031 17.859 1 96.62 99 ILE A CA 1
ATOM 819 C C . ILE A 1 99 ? -2.967 20.031 16.719 1 96.62 99 ILE A C 1
ATOM 821 O O . ILE A 1 99 ? -4 19.953 16.047 1 96.62 99 ILE A O 1
ATOM 825 N N . ALA A 1 100 ? -1.938 19.266 16.484 1 97.19 100 ALA A N 1
ATOM 826 C CA . ALA A 1 100 ? -2.002 18.266 15.438 1 97.19 100 ALA A CA 1
ATOM 827 C C . ALA A 1 100 ? -3.1 17.234 15.727 1 97.19 100 ALA A C 1
ATOM 829 O O . ALA A 1 100 ? -3.863 16.875 14.828 1 97.19 100 ALA A O 1
ATOM 830 N N . THR A 1 101 ? -3.168 16.812 16.969 1 97.81 101 THR A N 1
ATOM 831 C CA . THR A 1 101 ? -4.207 15.867 17.375 1 97.81 101 THR A CA 1
ATOM 832 C C . THR A 1 101 ? -5.594 16.453 17.109 1 97.81 101 THR A C 1
ATOM 834 O O . THR A 1 101 ? -6.438 15.797 16.484 1 97.81 101 THR A O 1
ATOM 837 N N . ALA A 1 102 ? -5.785 17.672 17.531 1 97.62 102 ALA A N 1
ATOM 838 C CA . ALA A 1 102 ? -7.062 18.344 17.312 1 97.62 102 ALA A CA 1
ATOM 839 C C . ALA A 1 102 ? -7.375 18.469 15.828 1 97.62 102 ALA A C 1
ATOM 841 O O . ALA A 1 102 ? -8.516 18.25 15.406 1 97.62 102 ALA A O 1
ATOM 842 N N . ALA A 1 103 ? -6.402 18.781 15.047 1 97.81 103 ALA A N 1
ATOM 843 C CA . ALA A 1 103 ? -6.566 18.969 13.609 1 97.81 103 ALA A CA 1
ATOM 844 C C . ALA A 1 103 ? -7.004 17.672 12.938 1 97.81 103 ALA A C 1
ATOM 846 O O . ALA A 1 103 ? -7.941 17.656 12.141 1 97.81 103 ALA A O 1
ATOM 847 N N . VAL A 1 104 ? -6.336 16.609 13.273 1 98.31 104 VAL A N 1
ATOM 848 C CA . VAL A 1 104 ? -6.652 15.312 12.672 1 98.31 104 VAL A CA 1
ATOM 849 C C . VAL A 1 104 ? -8.047 14.867 13.109 1 98.31 104 VAL A C 1
ATOM 851 O O . VAL A 1 104 ? -8.836 14.383 12.297 1 98.31 104 VAL A O 1
ATOM 854 N N . LYS A 1 105 ? -8.398 15.078 14.336 1 98.06 105 LYS A N 1
ATOM 855 C CA . LYS A 1 105 ? -9.734 14.75 14.836 1 98.06 105 LYS A CA 1
ATOM 856 C C . LYS A 1 105 ? -10.805 15.523 14.078 1 98.06 105 LYS A C 1
ATOM 858 O O . LYS A 1 105 ? -11.875 14.984 13.773 1 98.06 105 LYS A O 1
ATOM 863 N N . MET A 1 106 ? -10.5 16.75 13.828 1 97.5 106 MET A N 1
ATOM 864 C CA . MET A 1 106 ? -11.43 17.594 13.086 1 97.5 106 MET A CA 1
ATOM 865 C C . MET A 1 106 ? -11.547 17.141 11.633 1 97.5 106 MET A C 1
ATOM 867 O O . MET A 1 106 ? -12.633 17.156 11.062 1 97.5 106 MET A O 1
ATOM 871 N N . ALA A 1 107 ? -10.469 16.734 11.055 1 98.25 107 ALA A N 1
ATOM 872 C CA . ALA A 1 107 ? -10.398 16.422 9.633 1 98.25 107 ALA A CA 1
ATOM 873 C C . ALA A 1 107 ? -11.133 15.117 9.312 1 98.25 107 ALA A C 1
ATOM 875 O O . ALA A 1 107 ? -11.766 14.992 8.266 1 98.25 107 ALA A O 1
ATOM 876 N N . ILE A 1 108 ? -11.086 14.18 10.195 1 98.5 108 ILE A N 1
ATOM 877 C CA . ILE A 1 108 ? -11.547 12.82 9.914 1 98.5 108 ILE A CA 1
ATOM 878 C C . ILE A 1 108 ? -13.031 12.836 9.562 1 98.5 108 ILE A C 1
ATOM 880 O O . ILE A 1 108 ? -13.422 12.367 8.492 1 98.5 108 ILE A O 1
ATOM 884 N N . PRO A 1 109 ? -13.906 13.438 10.406 1 97.88 109 PRO A N 1
ATOM 885 C CA . PRO A 1 109 ? -15.32 13.461 10.008 1 97.88 109 PRO A CA 1
ATOM 886 C C . PRO A 1 109 ? -15.555 14.273 8.734 1 97.88 109 PRO A C 1
ATOM 888 O O . PRO A 1 109 ? -16.453 13.953 7.953 1 97.88 109 PRO A O 1
ATOM 891 N N . MET A 1 110 ? -14.789 15.359 8.492 1 98.19 110 MET A N 1
ATOM 892 C CA . MET A 1 110 ? -14.906 16.141 7.266 1 98.19 110 MET A CA 1
ATOM 893 C C . MET A 1 110 ? -14.602 15.281 6.043 1 98.19 110 MET A C 1
ATOM 895 O O . MET A 1 110 ? -15.344 15.32 5.055 1 98.19 110 MET A O 1
ATOM 899 N N . VAL A 1 111 ? -13.555 14.492 6.133 1 98.62 111 VAL A N 1
ATOM 900 C CA . VAL A 1 111 ? -13.102 13.672 5.016 1 98.62 111 VAL A CA 1
ATOM 901 C C . VAL A 1 111 ? -14.156 12.625 4.68 1 98.62 111 VAL A C 1
ATOM 903 O O . VAL A 1 111 ? -14.547 12.477 3.521 1 98.62 111 VAL A O 1
ATOM 906 N N . PHE A 1 112 ? -14.664 11.906 5.656 1 98.5 112 PHE A N 1
ATOM 907 C CA . PHE A 1 112 ? -15.625 10.836 5.41 1 98.5 112 PHE A CA 1
ATOM 908 C C . PHE A 1 112 ? -16.953 11.406 4.902 1 98.5 112 PHE A C 1
ATOM 910 O O . PHE A 1 112 ? -17.656 10.75 4.137 1 98.5 112 PHE A O 1
ATOM 917 N N . ARG A 1 113 ? -17.25 12.602 5.328 1 98.19 113 ARG A N 1
ATOM 918 C CA . ARG A 1 113 ? -18.469 13.258 4.828 1 98.19 113 ARG A CA 1
ATOM 919 C C . ARG A 1 113 ? -18.297 13.68 3.373 1 98.19 113 ARG A C 1
ATOM 921 O O . ARG A 1 113 ? -19.188 13.484 2.553 1 98.19 113 ARG A O 1
ATOM 928 N N . GLU A 1 114 ? -17.156 14.227 3.031 1 98.12 114 GLU A N 1
ATOM 929 C CA . GLU A 1 114 ? -16.922 14.812 1.716 1 98.12 114 GLU A CA 1
ATOM 930 C C . GLU A 1 114 ? -16.531 13.75 0.698 1 98.12 114 GLU A C 1
ATOM 932 O O . GLU A 1 114 ? -16.688 13.945 -0.508 1 98.12 114 GLU A O 1
ATOM 937 N N . LEU A 1 115 ? -15.977 12.688 1.176 1 97.94 115 LEU A N 1
ATOM 938 C CA . LEU A 1 115 ? -15.617 11.539 0.355 1 97.94 115 LEU A CA 1
ATOM 939 C C . LEU A 1 115 ? -16.328 10.281 0.844 1 97.94 115 LEU A C 1
ATOM 941 O O . LEU A 1 115 ? -15.688 9.383 1.404 1 97.94 115 LEU A O 1
ATOM 945 N N . PRO A 1 116 ? -17.531 10.148 0.543 1 97.31 116 PRO A N 1
ATOM 946 C CA . PRO A 1 116 ? -18.359 9.133 1.19 1 97.31 116 PRO A CA 1
ATOM 947 C C . PRO A 1 116 ? -18.016 7.715 0.742 1 97.31 116 PRO A C 1
ATOM 949 O O . PRO A 1 116 ? -18.453 6.742 1.365 1 97.31 116 PRO A O 1
ATOM 952 N N . TYR A 1 117 ? -17.234 7.555 -0.317 1 97.5 117 TYR A N 1
ATOM 953 C CA . TYR A 1 117 ? -16.844 6.23 -0.782 1 97.5 117 TYR A CA 1
ATOM 954 C C . TYR A 1 117 ? -15.688 5.684 0.047 1 97.5 117 TYR A C 1
ATOM 956 O O . TYR A 1 117 ? -15.367 4.492 -0.028 1 97.5 117 TYR A O 1
ATOM 964 N N . LEU A 1 118 ? -15.07 6.555 0.816 1 98.56 118 LEU A N 1
ATOM 965 C CA . LEU A 1 118 ? -13.93 6.125 1.624 1 98.56 118 LEU A CA 1
ATOM 966 C C . LEU A 1 118 ? -14.391 5.258 2.793 1 98.56 118 LEU A C 1
ATOM 968 O O . LEU A 1 118 ? -15.359 5.594 3.473 1 98.56 118 LEU A O 1
ATOM 972 N N . VAL A 1 119 ? -13.68 4.18 2.988 1 98.81 119 VAL A N 1
ATOM 973 C CA . VAL A 1 119 ? -13.938 3.252 4.086 1 98.81 119 VAL A CA 1
ATOM 974 C C . VAL A 1 119 ? -12.789 3.303 5.086 1 98.81 119 VAL A C 1
ATOM 976 O O . VAL A 1 119 ? -12.992 3.107 6.285 1 98.81 119 VAL A O 1
ATOM 979 N N . ARG A 1 120 ? -11.617 3.576 4.594 1 98.88 120 ARG A N 1
ATOM 980 C CA . ARG A 1 120 ? -10.391 3.42 5.363 1 98.88 120 ARG A CA 1
ATOM 981 C C . ARG A 1 120 ? -9.453 4.602 5.141 1 98.88 120 ARG A C 1
ATOM 983 O O . ARG A 1 120 ? -9.141 4.949 4 1 98.88 120 ARG A O 1
ATOM 990 N N . LEU A 1 121 ? -9.062 5.262 6.203 1 98.88 121 LEU A N 1
ATOM 991 C CA . LEU A 1 121 ? -7.914 6.156 6.215 1 98.88 121 LEU A CA 1
ATOM 992 C C . LEU A 1 121 ? -6.676 5.445 6.758 1 98.88 121 LEU A C 1
ATOM 994 O O . LEU A 1 121 ? -6.773 4.668 7.711 1 98.88 121 LEU A O 1
ATOM 998 N N . GLU A 1 122 ? -5.547 5.695 6.117 1 98.88 122 GLU A N 1
ATOM 999 C CA . GLU A 1 122 ? -4.309 5.082 6.59 1 98.88 122 GLU A CA 1
ATOM 1000 C C . GLU A 1 122 ? -3.174 6.102 6.637 1 98.88 122 GLU A C 1
ATOM 1002 O O . GLU A 1 122 ? -3.184 7.086 5.895 1 98.88 122 GLU A O 1
ATOM 1007 N N . ALA A 1 123 ? -2.326 5.871 7.535 1 98.81 123 ALA A N 1
ATOM 1008 C CA . ALA A 1 123 ? -1.119 6.676 7.699 1 98.81 123 ALA A CA 1
ATOM 1009 C C . ALA A 1 123 ? 0.119 5.789 7.82 1 98.81 123 ALA A C 1
ATOM 1011 O O . ALA A 1 123 ? 0.092 4.762 8.5 1 98.81 123 ALA A O 1
ATOM 1012 N N . LEU A 1 124 ? 1.1 6.129 7.137 1 98.62 124 LEU A N 1
ATOM 1013 C CA . LEU A 1 124 ? 2.412 5.496 7.219 1 98.62 124 LEU A CA 1
ATOM 1014 C C . LEU A 1 124 ? 3.412 6.406 7.918 1 98.62 124 LEU A C 1
ATOM 1016 O O . LEU A 1 124 ? 3.654 7.531 7.473 1 98.62 124 LEU A O 1
ATOM 1020 N N . VAL A 1 125 ? 3.971 5.898 8.961 1 98.69 125 VAL A N 1
ATOM 1021 C CA . VAL A 1 125 ? 4.82 6.73 9.805 1 98.69 125 VAL A CA 1
ATOM 1022 C C . VAL A 1 125 ? 6.18 6.062 9.992 1 98.69 125 VAL A C 1
ATOM 1024 O O . VAL A 1 125 ? 6.254 4.867 10.281 1 98.69 125 VAL A O 1
ATOM 1027 N N . GLU A 1 126 ? 7.211 6.836 9.797 1 98.12 126 GLU A N 1
ATOM 1028 C CA . GLU A 1 126 ? 8.547 6.32 10.094 1 98.12 126 GLU A CA 1
ATOM 1029 C C . GLU A 1 126 ? 8.711 6.051 11.586 1 98.12 126 GLU A C 1
ATOM 1031 O O . GLU A 1 126 ? 8.156 6.777 12.422 1 98.12 126 GLU A O 1
ATOM 1036 N N . GLU A 1 127 ? 9.5 5.098 11.906 1 96.06 127 GLU A N 1
ATOM 1037 C CA . GLU A 1 127 ? 9.688 4.652 13.281 1 96.06 127 GLU A CA 1
ATOM 1038 C C . GLU A 1 127 ? 10.188 5.793 14.164 1 96.06 127 GLU A C 1
ATOM 1040 O O . GLU A 1 127 ? 9.836 5.875 15.344 1 96.06 127 GLU A O 1
ATOM 1045 N N . GLU A 1 128 ? 10.945 6.68 13.633 1 96.56 128 GLU A N 1
ATOM 1046 C CA . GLU A 1 128 ? 11.578 7.75 14.398 1 96.56 128 GLU A CA 1
ATOM 1047 C C . GLU A 1 128 ? 10.609 8.914 14.609 1 96.56 128 GLU A C 1
ATOM 1049 O O . GLU A 1 128 ? 10.867 9.797 15.438 1 96.56 128 GLU A O 1
ATOM 1054 N N . ASN A 1 129 ? 9.578 8.945 13.891 1 97.06 129 ASN A N 1
ATOM 1055 C CA . ASN A 1 129 ? 8.625 10.039 13.992 1 97.06 129 ASN A CA 1
ATOM 1056 C C . ASN A 1 129 ? 7.641 9.828 15.141 1 97.06 129 ASN A C 1
ATOM 1058 O O . ASN A 1 129 ? 6.445 9.648 14.914 1 97.06 129 ASN A O 1
ATOM 1062 N N . ILE A 1 130 ? 8.125 9.977 16.312 1 97.12 130 ILE A N 1
ATOM 1063 C CA . ILE A 1 130 ? 7.387 9.68 17.531 1 97.12 130 ILE A CA 1
ATOM 1064 C C . ILE A 1 130 ? 6.203 10.633 17.672 1 97.12 130 ILE A C 1
ATOM 1066 O O . ILE A 1 130 ? 5.141 10.25 18.156 1 97.12 130 ILE A O 1
ATOM 1070 N N . GLY A 1 131 ? 6.406 11.883 17.234 1 96.69 131 GLY A N 1
ATOM 1071 C CA . GLY A 1 131 ? 5.332 12.859 17.297 1 96.69 131 GLY A CA 1
ATOM 1072 C C . GLY A 1 131 ? 4.09 12.422 16.547 1 96.69 131 GLY A C 1
ATOM 1073 O O . GLY A 1 131 ? 2.982 12.453 17.078 1 96.69 131 GLY A O 1
ATOM 1074 N N . SER A 1 132 ? 4.27 12.023 15.359 1 98.12 132 SER A N 1
ATOM 1075 C CA . SER A 1 132 ? 3.133 11.578 14.562 1 98.12 132 SER A CA 1
ATOM 1076 C C . SER A 1 132 ? 2.506 10.32 15.141 1 98.12 132 SER A C 1
ATOM 1078 O O . SER A 1 132 ? 1.284 10.156 15.109 1 98.12 132 SER A O 1
ATOM 1080 N N . GLN A 1 133 ? 3.297 9.406 15.664 1 98.44 133 GLN A N 1
ATOM 1081 C CA . GLN A 1 133 ? 2.785 8.203 16.312 1 98.44 133 GLN A CA 1
ATOM 1082 C C . GLN A 1 133 ? 1.848 8.555 17.469 1 98.44 133 GLN A C 1
ATOM 1084 O O . GLN A 1 133 ? 0.761 7.988 17.578 1 98.44 133 GLN A O 1
ATOM 1089 N N . LYS A 1 134 ? 2.27 9.508 18.25 1 98.12 134 LYS A N 1
ATOM 1090 C CA . LYS A 1 134 ? 1.464 9.93 19.391 1 98.12 134 LYS A CA 1
ATOM 1091 C C . LYS A 1 134 ? 0.146 10.555 18.938 1 98.12 134 LYS A C 1
ATOM 1093 O O . LYS A 1 134 ? -0.906 10.289 19.531 1 98.12 134 LYS A O 1
ATOM 1098 N N . VAL A 1 135 ? 0.206 11.367 17.922 1 98.25 135 VAL A N 1
ATOM 1099 C CA . VAL A 1 135 ? -0.991 12.008 17.391 1 98.25 135 VAL A CA 1
ATOM 1100 C C . VAL A 1 135 ? -1.999 10.945 16.953 1 98.25 135 VAL A C 1
ATOM 1102 O O . VAL A 1 135 ? -3.16 10.977 17.375 1 98.25 135 VAL A O 1
ATOM 1105 N N . LEU A 1 136 ? -1.564 10 16.188 1 98.69 136 LEU A N 1
ATOM 1106 C CA . LEU A 1 136 ? -2.457 8.992 15.633 1 98.69 136 LEU A CA 1
ATOM 1107 C C . LEU A 1 136 ? -3.041 8.117 16.734 1 98.69 136 LEU A C 1
ATOM 1109 O O . LEU A 1 136 ? -4.23 7.793 16.719 1 98.69 136 LEU A O 1
ATOM 1113 N N . ALA A 1 137 ? -2.215 7.781 17.672 1 98.12 137 ALA A N 1
ATOM 1114 C CA . ALA A 1 137 ? -2.693 7.012 18.812 1 98.12 137 ALA A CA 1
ATOM 1115 C C . ALA A 1 137 ? -3.76 7.781 19.594 1 98.12 137 ALA A C 1
ATOM 1117 O O . ALA A 1 137 ? -4.801 7.223 19.953 1 98.12 137 ALA A O 1
ATOM 1118 N N . LYS A 1 138 ? -3.527 9.047 19.844 1 97.81 138 LYS A N 1
ATOM 1119 C CA . LYS A 1 138 ? -4.445 9.875 20.609 1 97.81 138 LYS A CA 1
ATOM 1120 C C . LYS A 1 138 ? -5.773 10.055 19.875 1 97.81 138 LYS A C 1
ATOM 1122 O O . LYS A 1 138 ? -6.824 10.195 20.516 1 97.81 138 LYS A O 1
ATOM 1127 N N . VAL A 1 139 ? -5.691 10.094 18.609 1 98.06 139 VAL A N 1
ATOM 1128 C CA . VAL A 1 139 ? -6.891 10.297 17.797 1 98.06 139 VAL A CA 1
ATOM 1129 C C . VAL A 1 139 ? -7.734 9.023 17.797 1 98.06 139 VAL A C 1
ATOM 1131 O O . VAL A 1 139 ? -8.961 9.094 17.734 1 98.06 139 VAL A O 1
ATOM 1134 N N . GLY A 1 140 ? -7.07 7.855 17.812 1 98.31 140 GLY A N 1
ATOM 1135 C CA . GLY A 1 140 ? -7.801 6.598 17.828 1 98.31 140 GLY A CA 1
ATOM 1136 C C . GLY A 1 140 ? -7.441 5.691 16.656 1 98.31 140 GLY A C 1
ATOM 1137 O O . GLY A 1 140 ? -8.148 4.719 16.391 1 98.31 140 GLY A O 1
ATOM 1138 N N . PHE A 1 141 ? -6.418 6.059 15.953 1 98.88 141 PHE A N 1
ATOM 1139 C CA . PHE A 1 141 ? -5.953 5.145 14.914 1 98.88 141 PHE A CA 1
ATOM 1140 C C . PHE A 1 141 ? -5.453 3.842 15.531 1 98.88 141 PHE A C 1
ATOM 1142 O O . PHE A 1 141 ? -4.848 3.848 16.609 1 98.88 141 PHE A O 1
ATOM 1149 N N . VAL A 1 142 ? -5.641 2.795 14.797 1 98.69 142 VAL A N 1
ATOM 1150 C CA . VAL A 1 142 ? -5.145 1.478 15.188 1 98.69 142 VAL A CA 1
ATOM 1151 C C . VAL A 1 142 ? -3.791 1.221 14.531 1 98.69 142 VAL A C 1
ATOM 1153 O O . VAL A 1 142 ? -3.615 1.48 13.336 1 98.69 142 VAL A O 1
ATOM 1156 N N . THR A 1 143 ? -2.82 0.787 15.32 1 98.75 143 THR A N 1
ATOM 1157 C CA . THR A 1 143 ? -1.569 0.315 14.734 1 98.75 143 THR A CA 1
ATOM 1158 C C . THR A 1 143 ? -1.749 -1.068 14.117 1 98.75 143 THR A C 1
ATOM 1160 O O . THR A 1 143 ? -2.084 -2.027 14.812 1 98.75 143 THR A O 1
ATOM 1163 N N . GLU A 1 144 ? -1.478 -1.154 12.867 1 98.81 144 GLU A N 1
ATOM 1164 C CA . GLU A 1 144 ? -1.793 -2.41 12.195 1 98.81 144 GLU A CA 1
ATOM 1165 C C . GLU A 1 144 ? -0.539 -3.256 11.984 1 98.81 144 GLU A C 1
ATOM 1167 O O . GLU A 1 144 ? -0.623 -4.48 11.852 1 98.81 144 GLU A O 1
ATOM 1172 N N . GLY A 1 145 ? 0.611 -2.566 11.953 1 98.5 145 GLY A N 1
ATOM 1173 C CA . GLY A 1 145 ? 1.808 -3.385 11.836 1 98.5 145 GLY A CA 1
ATOM 1174 C C . GLY A 1 145 ? 3.039 -2.586 11.453 1 98.5 145 GLY A C 1
ATOM 1175 O O . GLY A 1 145 ? 2.939 -1.4 11.133 1 98.5 145 GLY A O 1
ATOM 1176 N N . TYR A 1 146 ? 4.16 -3.256 11.57 1 98.69 146 TYR A N 1
ATOM 1177 C CA . TYR A 1 146 ? 5.469 -2.752 11.172 1 98.69 146 TYR A CA 1
ATOM 1178 C C . TYR A 1 146 ? 5.871 -3.303 9.805 1 98.69 146 TYR A C 1
ATOM 1180 O O . TYR A 1 146 ? 5.977 -4.52 9.625 1 98.69 146 TYR A O 1
ATOM 1188 N N . LEU A 1 147 ? 6.055 -2.467 8.844 1 98.81 147 LEU A N 1
ATOM 1189 C CA . LEU A 1 147 ? 6.355 -2.82 7.457 1 98.81 147 LEU A CA 1
ATOM 1190 C C . LEU A 1 147 ? 7.824 -2.568 7.137 1 98.81 147 LEU A C 1
ATOM 1192 O O . LEU A 1 147 ? 8.25 -1.418 7.023 1 98.81 147 LEU A O 1
ATOM 1196 N N . ARG A 1 148 ? 8.57 -3.613 6.945 1 98.75 148 ARG A N 1
ATOM 1197 C CA . ARG A 1 148 ? 10.008 -3.514 6.719 1 98.75 148 ARG A CA 1
ATOM 1198 C C . ARG A 1 148 ? 10.305 -2.996 5.312 1 98.75 148 ARG A C 1
ATOM 1200 O O . ARG A 1 148 ? 9.766 -3.51 4.332 1 98.75 148 ARG A O 1
ATOM 1207 N N . LYS A 1 149 ? 11.172 -1.915 5.227 1 98.75 149 LYS A N 1
ATOM 1208 C CA . LYS A 1 149 ? 11.648 -1.356 3.965 1 98.75 149 LYS A CA 1
ATOM 1209 C C . LYS A 1 149 ? 10.492 -1.039 3.025 1 98.75 149 LYS A C 1
ATOM 1211 O O . LYS A 1 149 ? 10.578 -1.293 1.821 1 98.75 149 LYS A O 1
ATOM 1216 N N . TYR A 1 150 ? 9.492 -0.458 3.529 1 98.75 150 TYR A N 1
ATOM 1217 C CA . TYR A 1 150 ? 8.242 -0.262 2.807 1 98.75 150 TYR A CA 1
ATOM 1218 C C . TYR A 1 150 ? 8.227 1.088 2.102 1 98.75 150 TYR A C 1
ATOM 1220 O O . TYR A 1 150 ? 7.84 1.181 0.934 1 98.75 150 TYR A O 1
ATOM 1228 N N . GLY A 1 151 ? 8.578 2.059 2.773 1 97.94 151 GLY A N 1
ATOM 1229 C CA . GLY A 1 151 ? 8.445 3.414 2.262 1 97.94 151 GLY A CA 1
ATOM 1230 C C . GLY A 1 151 ? 9.703 3.934 1.605 1 97.94 151 GLY A C 1
ATOM 1231 O O . GLY A 1 151 ? 10.789 3.373 1.798 1 97.94 151 GLY A O 1
ATOM 1232 N N . PHE A 1 152 ? 9.578 4.922 0.743 1 97.38 152 PHE A N 1
ATOM 1233 C CA . PHE A 1 152 ? 10.648 5.707 0.145 1 97.38 152 PHE A CA 1
ATOM 1234 C C . PHE A 1 152 ? 10.469 7.188 0.444 1 97.38 152 PHE A C 1
ATOM 1236 O O . PHE A 1 152 ? 9.422 7.766 0.136 1 97.38 152 PHE A O 1
ATOM 1243 N N . ASN A 1 153 ? 11.406 7.719 1.076 1 96.31 153 ASN A N 1
ATOM 1244 C CA . ASN A 1 153 ? 11.344 9.133 1.434 1 96.31 153 ASN A CA 1
ATOM 1245 C C . ASN A 1 153 ? 12.68 9.828 1.209 1 96.31 153 ASN A C 1
ATOM 1247 O O . ASN A 1 153 ? 13.688 9.461 1.817 1 96.31 153 ASN A O 1
ATOM 1251 N N . LYS A 1 154 ? 12.625 10.797 0.255 1 94.5 154 LYS A N 1
ATOM 1252 C CA . LYS A 1 154 ? 13.773 11.641 -0.036 1 94.5 154 LYS A CA 1
ATOM 1253 C C . LYS A 1 154 ? 15.031 10.805 -0.253 1 94.5 154 LYS A C 1
ATOM 1255 O O . LYS A 1 154 ? 16.078 11.078 0.339 1 94.5 154 LYS A O 1
ATOM 1260 N N . GLY A 1 155 ? 14.945 9.727 -0.985 1 95.06 155 GLY A N 1
ATOM 1261 C CA . GLY A 1 155 ? 16.078 8.961 -1.47 1 95.06 155 GLY A CA 1
ATOM 1262 C C . GLY A 1 155 ? 16.391 7.754 -0.614 1 95.06 155 GLY A C 1
ATOM 1263 O O . GLY A 1 155 ? 17.297 6.973 -0.939 1 95.06 155 GLY A O 1
ATOM 1264 N N . GLU A 1 156 ? 15.648 7.602 0.423 1 96.81 156 GLU A N 1
ATOM 1265 C CA . GLU A 1 156 ? 15.961 6.496 1.323 1 96.81 156 GLU A CA 1
ATOM 1266 C C . GLU A 1 156 ? 14.758 5.566 1.489 1 96.81 156 GLU A C 1
ATOM 1268 O O . GLU A 1 156 ? 13.617 6.031 1.609 1 96.81 156 GLU A O 1
ATOM 1273 N N . ILE A 1 157 ? 15.07 4.281 1.5 1 97.94 157 ILE A N 1
ATOM 1274 C CA . ILE A 1 157 ? 14.07 3.273 1.83 1 97.94 157 ILE A CA 1
ATOM 1275 C C . ILE A 1 157 ? 13.93 3.158 3.346 1 97.94 157 ILE A C 1
ATOM 1277 O O . ILE A 1 157 ? 14.938 3.088 4.062 1 97.94 157 ILE A O 1
ATOM 1281 N N . ARG A 1 158 ? 12.695 3.193 3.791 1 97.81 158 ARG A N 1
ATOM 1282 C CA . ARG A 1 158 ? 12.438 3.283 5.227 1 97.81 158 ARG A CA 1
ATOM 1283 C C . ARG A 1 158 ? 11.461 2.201 5.676 1 97.81 158 ARG A C 1
ATOM 1285 O O . ARG A 1 158 ? 10.617 1.759 4.898 1 97.81 158 ARG A O 1
ATOM 1292 N N . ASP A 1 159 ? 11.695 1.815 6.934 1 98.5 159 ASP A N 1
ATOM 1293 C CA . ASP A 1 159 ? 10.633 1.072 7.602 1 98.5 159 ASP A CA 1
ATOM 1294 C C . ASP A 1 159 ? 9.484 1.996 7.996 1 98.5 159 ASP A C 1
ATOM 1296 O O . ASP A 1 159 ? 9.703 3.158 8.344 1 98.5 159 ASP A O 1
ATOM 1300 N N . MET A 1 160 ? 8.266 1.419 7.945 1 98.62 160 MET A N 1
ATOM 1301 C CA . MET A 1 160 ? 7.09 2.227 8.25 1 98.62 160 MET A CA 1
ATOM 1302 C C . MET A 1 160 ? 6.18 1.508 9.242 1 98.62 160 MET A C 1
ATOM 1304 O O . MET A 1 160 ? 6.117 0.277 9.258 1 98.62 160 MET A O 1
ATOM 1308 N N . ILE A 1 161 ? 5.504 2.24 10.008 1 98.88 161 ILE A N 1
ATOM 1309 C CA . ILE A 1 161 ? 4.395 1.745 10.82 1 98.88 161 ILE A CA 1
ATOM 1310 C C . ILE A 1 161 ? 3.07 2.115 10.164 1 98.88 161 ILE A C 1
ATOM 1312 O O . ILE A 1 161 ? 2.857 3.271 9.789 1 98.88 161 ILE A O 1
ATOM 1316 N N . MET A 1 162 ? 2.217 1.167 10.023 1 98.88 162 MET A N 1
ATOM 1317 C CA . MET A 1 162 ? 0.915 1.378 9.398 1 98.88 162 MET A CA 1
ATOM 1318 C C . MET A 1 162 ? -0.163 1.612 10.445 1 98.88 162 MET A C 1
ATOM 1320 O O . MET A 1 162 ? -0.303 0.825 11.383 1 98.88 162 MET A O 1
ATOM 1324 N N . TYR A 1 163 ? -0.873 2.725 10.297 1 98.94 163 TYR A N 1
ATOM 1325 C CA . TYR A 1 163 ? -2.051 3.057 11.094 1 98.94 163 TYR A CA 1
ATOM 1326 C C . TYR A 1 163 ? -3.301 3.105 10.219 1 98.94 163 TYR A C 1
ATOM 1328 O O . TYR A 1 163 ? -3.227 3.443 9.039 1 98.94 163 TYR A O 1
ATOM 1336 N N . SER A 1 164 ? -4.402 2.787 10.844 1 98.88 164 SER A N 1
ATOM 1337 C CA . SER A 1 164 ? -5.637 2.941 10.078 1 98.88 164 SER A CA 1
ATOM 1338 C C . SER A 1 164 ? -6.762 3.482 10.953 1 98.88 164 SER A C 1
ATOM 1340 O O . SER A 1 164 ? -6.707 3.385 12.18 1 98.88 164 SER A O 1
ATOM 1342 N N . PHE A 1 165 ? -7.707 4.098 10.383 1 98.94 165 PHE A N 1
ATOM 1343 C CA . PHE A 1 165 ? -8.969 4.57 10.945 1 98.94 165 PHE A CA 1
ATOM 1344 C C . PHE A 1 165 ? -10.117 4.312 9.977 1 98.94 165 PHE A C 1
ATOM 1346 O O . PHE A 1 165 ? -10.117 4.824 8.852 1 98.94 165 PHE A O 1
ATOM 1353 N N . LEU A 1 166 ? -11.055 3.51 10.375 1 98.88 166 LEU A N 1
ATOM 1354 C CA . LEU A 1 166 ? -12.18 3.186 9.508 1 98.88 166 LEU A CA 1
ATOM 1355 C C . LEU A 1 166 ? -13.32 4.18 9.703 1 98.88 166 LEU A C 1
ATOM 1357 O O . LEU A 1 166 ? -13.461 4.77 10.781 1 98.88 166 LEU A O 1
ATOM 1361 N N . SER A 1 167 ? -14.133 4.336 8.711 1 98.56 167 SER A N 1
ATOM 1362 C CA . SER A 1 167 ? -15.289 5.223 8.773 1 98.56 167 SER A CA 1
ATOM 1363 C C . SER A 1 167 ? -16.234 4.82 9.891 1 98.56 167 SER A C 1
ATOM 1365 O O . SER A 1 167 ? -17.031 5.633 10.359 1 98.56 167 SER A O 1
ATOM 1367 N N . THR A 1 168 ? -16.125 3.592 10.406 1 98.25 168 THR A N 1
ATOM 1368 C CA . THR A 1 168 ? -17 3.082 11.461 1 98.25 168 THR A CA 1
ATOM 1369 C C . THR A 1 168 ? -16.344 3.209 12.828 1 98.25 168 THR A C 1
ATOM 1371 O O . THR A 1 168 ? -16.953 2.912 13.852 1 98.25 168 THR A O 1
ATOM 1374 N N . ASP A 1 169 ? -15.109 3.59 12.805 1 98.31 169 ASP A N 1
ATOM 1375 C CA . ASP A 1 169 ? -14.406 3.727 14.078 1 98.31 169 ASP A CA 1
ATOM 1376 C C . ASP A 1 169 ? -14.891 4.957 14.836 1 98.31 169 ASP A C 1
ATOM 1378 O O . ASP A 1 169 ? -15.523 5.844 14.266 1 98.31 169 ASP A O 1
ATOM 1382 N N . VAL A 1 170 ? -14.508 5.027 16.125 1 95.75 170 VAL A N 1
ATOM 1383 C CA . VAL A 1 170 ? -14.906 6.145 16.984 1 95.75 170 VAL A CA 1
ATOM 1384 C C . VAL A 1 170 ? -13.672 6.977 17.344 1 95.75 170 VAL A C 1
ATOM 1386 O O . VAL A 1 170 ? -12.633 6.434 17.703 1 95.75 170 VAL A O 1
ATOM 1389 N N . LEU A 1 171 ? -13.852 8.227 17.156 1 95.19 171 LEU A N 1
ATOM 1390 C CA . LEU A 1 171 ? -12.797 9.141 17.578 1 95.19 171 LEU A CA 1
ATOM 1391 C C . LEU A 1 171 ? -12.617 9.109 19.078 1 95.19 171 LEU A C 1
ATOM 1393 O O . LEU A 1 171 ? -13.594 9.047 19.828 1 95.19 171 LEU A O 1
ATOM 1397 N N . ASN A 1 172 ? -11.352 9.109 19.531 1 91.62 172 ASN A N 1
ATOM 1398 C CA . ASN A 1 172 ? -11.109 9.188 20.969 1 91.62 172 ASN A CA 1
ATOM 1399 C C . ASN A 1 172 ? -11.391 10.586 21.516 1 91.62 172 ASN A C 1
ATOM 1401 O O . ASN A 1 172 ? -11.25 11.578 20.797 1 91.62 172 ASN A O 1
ATOM 1405 N N . MET B 1 1 ? 14.359 -28.203 0.976 1 53.53 1 MET B N 1
ATOM 1406 C CA . MET B 1 1 ? 13.867 -29.344 0.224 1 53.53 1 MET B CA 1
ATOM 1407 C C . MET B 1 1 ? 14.078 -29.156 -1.273 1 53.53 1 MET B C 1
ATOM 1409 O O . MET B 1 1 ? 13.992 -28.031 -1.771 1 53.53 1 MET B O 1
ATOM 1413 N N . ALA B 1 2 ? 14.672 -30.031 -1.853 1 68 2 ALA B N 1
ATOM 1414 C CA . ALA B 1 2 ? 14.961 -29.953 -3.281 1 68 2 ALA B CA 1
ATOM 1415 C C . ALA B 1 2 ? 13.68 -29.891 -4.102 1 68 2 ALA B C 1
ATOM 1417 O O . ALA B 1 2 ? 12.672 -30.5 -3.746 1 68 2 ALA B O 1
ATOM 1418 N N . ASN B 1 3 ? 13.539 -28.938 -5.02 1 76.5 3 ASN B N 1
ATOM 1419 C CA . ASN B 1 3 ? 12.398 -28.812 -5.918 1 76.5 3 ASN B CA 1
ATOM 1420 C C . ASN B 1 3 ? 12.219 -30.062 -6.77 1 76.5 3 ASN B C 1
ATOM 1422 O O . ASN B 1 3 ? 13.195 -30.688 -7.191 1 76.5 3 ASN B O 1
ATOM 1426 N N . PRO B 1 4 ? 10.961 -30.469 -6.867 1 85.19 4 PRO B N 1
ATOM 1427 C CA . PRO B 1 4 ? 10.742 -31.594 -7.773 1 85.19 4 PRO B CA 1
ATOM 1428 C C . PRO B 1 4 ? 11.266 -31.344 -9.18 1 85.19 4 PRO B C 1
ATOM 1430 O O . PRO B 1 4 ? 11.117 -30.234 -9.703 1 85.19 4 PRO B O 1
ATOM 1433 N N . PRO B 1 5 ? 11.875 -32.312 -9.703 1 86.06 5 PRO B N 1
ATOM 1434 C CA . PRO B 1 5 ? 12.469 -32.156 -11.039 1 86.06 5 PRO B CA 1
ATOM 1435 C C . PRO B 1 5 ? 11.43 -31.781 -12.094 1 86.06 5 PRO B C 1
ATOM 1437 O O . PRO B 1 5 ? 11.766 -31.141 -13.102 1 86.06 5 PRO B O 1
ATOM 1440 N N . GLU B 1 6 ? 10.195 -32.094 -11.836 1 93.94 6 GLU B N 1
ATOM 1441 C CA . GLU B 1 6 ? 9.125 -31.828 -12.789 1 93.94 6 GLU B CA 1
ATOM 1442 C C . GLU B 1 6 ? 8.695 -30.359 -12.766 1 93.94 6 GLU B C 1
ATOM 1444 O O . GLU B 1 6 ? 8.031 -29.875 -13.688 1 93.94 6 GLU B O 1
ATOM 1449 N N . LEU B 1 7 ? 9.062 -29.766 -11.734 1 97.12 7 LEU B N 1
ATOM 1450 C CA . LEU B 1 7 ? 8.602 -28.406 -11.523 1 97.12 7 LEU B CA 1
ATOM 1451 C C . LEU B 1 7 ? 9.516 -27.391 -12.211 1 97.12 7 LEU B C 1
ATOM 1453 O O . LEU B 1 7 ? 10.742 -27.484 -12.102 1 97.12 7 LEU B O 1
ATOM 1457 N N . SER B 1 8 ? 9 -26.484 -12.984 1 97.75 8 SER B N 1
ATOM 1458 C CA . SER B 1 8 ? 9.773 -25.422 -13.617 1 97.75 8 SER B CA 1
ATOM 1459 C C . SER B 1 8 ? 8.961 -24.141 -13.75 1 97.75 8 SER B C 1
ATOM 1461 O O . SER B 1 8 ? 7.73 -24.156 -13.633 1 97.75 8 SER B O 1
ATOM 1463 N N . ILE B 1 9 ? 9.602 -23.047 -13.859 1 98.06 9 ILE B N 1
ATOM 1464 C CA . ILE B 1 9 ? 9.023 -21.719 -14.07 1 98.06 9 ILE B CA 1
ATOM 1465 C C . ILE B 1 9 ? 9.555 -21.125 -15.375 1 98.06 9 ILE B C 1
ATOM 1467 O O . ILE B 1 9 ? 10.766 -21.078 -15.594 1 98.06 9 ILE B O 1
ATOM 1471 N N . ARG B 1 10 ? 8.711 -20.703 -16.219 1 98 10 ARG B N 1
ATOM 1472 C CA . ARG B 1 10 ? 9.102 -20.141 -17.516 1 98 10 ARG B CA 1
ATOM 1473 C C . ARG B 1 10 ? 8.102 -19.094 -17.984 1 98 10 ARG B C 1
ATOM 1475 O O . ARG B 1 10 ? 7.008 -18.969 -17.422 1 98 10 ARG B O 1
ATOM 1482 N N . PRO B 1 11 ? 8.477 -18.328 -19.016 1 98.12 11 PRO B N 1
ATOM 1483 C CA . PRO B 1 11 ? 7.48 -17.406 -19.578 1 98.12 11 PRO B CA 1
ATOM 1484 C C . PRO B 1 11 ? 6.266 -18.125 -20.141 1 98.12 11 PRO B C 1
ATOM 1486 O O . PRO B 1 11 ? 6.375 -19.281 -20.578 1 98.12 11 PRO B O 1
ATOM 1489 N N . PHE B 1 12 ? 5.141 -17.438 -20.156 1 98.62 12 PHE B N 1
ATOM 1490 C CA . PHE B 1 12 ? 3.951 -17.953 -20.812 1 98.62 12 PHE B CA 1
ATOM 1491 C C . PHE B 1 12 ? 4.094 -17.891 -22.328 1 98.62 12 PHE B C 1
ATOM 1493 O O . PHE B 1 12 ? 4.754 -16.984 -22.859 1 98.62 12 PHE B O 1
ATOM 1500 N N . GLU B 1 13 ? 3.531 -18.812 -22.938 1 97.44 13 GLU B N 1
ATOM 1501 C CA . GLU B 1 13 ? 3.324 -18.797 -24.391 1 97.44 13 GLU B CA 1
ATOM 1502 C C . GLU B 1 13 ? 1.843 -18.906 -24.734 1 97.44 13 GLU B C 1
ATOM 1504 O O . GLU B 1 13 ? 1.049 -19.406 -23.938 1 97.44 13 GLU B O 1
ATOM 1509 N N . LEU B 1 14 ? 1.553 -18.469 -25.906 1 97.44 14 LEU B N 1
ATOM 1510 C CA . LEU B 1 14 ? 0.155 -18.562 -26.312 1 97.44 14 LEU B CA 1
ATOM 1511 C C . LEU B 1 14 ? -0.312 -20 -26.375 1 97.44 14 LEU B C 1
ATOM 1513 O O . LEU B 1 14 ? -1.485 -20.297 -26.125 1 97.44 14 LEU B O 1
ATOM 1517 N N . THR B 1 15 ? 0.587 -20.875 -26.578 1 97.06 15 THR B N 1
ATOM 1518 C CA . THR B 1 15 ? 0.253 -22.297 -26.656 1 97.06 15 THR B CA 1
ATOM 1519 C C . THR B 1 15 ? -0.131 -22.859 -25.297 1 97.06 15 THR B C 1
ATOM 1521 O O . THR B 1 15 ? -0.626 -23.984 -25.188 1 97.06 15 THR B O 1
ATOM 1524 N N . ASP B 1 16 ? 0.004 -22.062 -24.219 1 98.25 16 ASP B N 1
ATOM 1525 C CA . ASP B 1 16 ? -0.387 -22.469 -22.859 1 98.25 16 ASP B CA 1
ATOM 1526 C C . ASP B 1 16 ? -1.886 -22.281 -22.641 1 98.25 16 ASP B C 1
ATOM 1528 O O . ASP B 1 16 ? -2.406 -22.578 -21.578 1 98.25 16 ASP B O 1
ATOM 1532 N N . ALA B 1 17 ? -2.562 -21.812 -23.656 1 98.31 17 ALA B N 1
ATOM 1533 C CA . ALA B 1 17 ? -3.936 -21.359 -23.484 1 98.31 17 ALA B CA 1
ATOM 1534 C C . ALA B 1 17 ? -4.82 -22.453 -22.906 1 98.31 17 ALA B C 1
ATOM 1536 O O . ALA B 1 17 ? -5.621 -22.219 -22 1 98.31 17 ALA B O 1
ATOM 1537 N N . ASP B 1 18 ? -4.699 -23.641 -23.422 1 98.31 18 ASP B N 1
ATOM 1538 C CA . ASP B 1 18 ? -5.535 -24.734 -22.922 1 98.31 18 ASP B CA 1
ATOM 1539 C C . ASP B 1 18 ? -5.184 -25.094 -21.484 1 98.31 18 ASP B C 1
ATOM 1541 O O . ASP B 1 18 ? -6.074 -25.312 -20.656 1 98.31 18 ASP B O 1
ATOM 1545 N N . ASP B 1 19 ? -3.949 -25.25 -21.203 1 98.38 19 ASP B N 1
ATOM 1546 C CA . ASP B 1 19 ? -3.518 -25.5 -19.828 1 98.38 19 ASP B CA 1
ATOM 1547 C C . ASP B 1 19 ? -4.004 -24.391 -18.891 1 98.38 19 ASP B C 1
ATOM 1549 O O . ASP B 1 19 ? -4.543 -24.672 -17.812 1 98.38 19 ASP B O 1
ATOM 1553 N N . PHE B 1 20 ? -3.803 -23.141 -19.391 1 98.5 20 PHE B N 1
ATOM 1554 C CA . PHE B 1 20 ? -4.215 -21.969 -18.641 1 98.5 20 PHE B CA 1
ATOM 1555 C C . PHE B 1 20 ? -5.703 -22.016 -18.328 1 98.5 20 PHE B C 1
ATOM 1557 O O . PHE B 1 20 ? -6.105 -21.828 -17.172 1 98.5 20 PHE B O 1
ATOM 1564 N N . LEU B 1 21 ? -6.441 -22.312 -19.266 1 98.38 21 LEU B N 1
ATOM 1565 C CA . LEU B 1 21 ? -7.891 -22.375 -19.094 1 98.38 21 LEU B CA 1
ATOM 1566 C C . LEU B 1 21 ? -8.266 -23.453 -18.094 1 98.38 21 LEU B C 1
ATOM 1568 O O . LEU B 1 21 ? -9.227 -23.297 -17.328 1 98.38 21 LEU B O 1
ATOM 1572 N N . SER B 1 22 ? -7.555 -24.531 -18.047 1 97.62 22 SER B N 1
ATOM 1573 C CA . SER B 1 22 ? -7.891 -25.688 -17.219 1 97.62 22 SER B CA 1
ATOM 1574 C C . SER B 1 22 ? -7.93 -25.312 -15.734 1 97.62 22 SER B C 1
ATOM 1576 O O . SER B 1 22 ? -8.734 -25.844 -14.969 1 97.62 22 SER B O 1
ATOM 1578 N N . TRP B 1 23 ? -7.141 -24.359 -15.297 1 98.06 23 TRP B N 1
ATOM 1579 C CA . TRP B 1 23 ? -7.16 -23.953 -13.891 1 98.06 23 TRP B CA 1
ATOM 1580 C C . TRP B 1 23 ? -7.773 -22.562 -13.734 1 98.06 23 TRP B C 1
ATOM 1582 O O . TRP B 1 23 ? -8.375 -22.266 -12.703 1 98.06 23 TRP B O 1
ATOM 1592 N N . ALA B 1 24 ? -7.684 -21.703 -14.75 1 98.12 24 ALA B N 1
ATOM 1593 C CA . ALA B 1 24 ? -8.227 -20.359 -14.68 1 98.12 24 ALA B CA 1
ATOM 1594 C C . ALA B 1 24 ? -9.75 -20.375 -14.766 1 98.12 24 ALA B C 1
ATOM 1596 O O . ALA B 1 24 ? -10.406 -19.375 -14.461 1 98.12 24 ALA B O 1
ATOM 1597 N N . SER B 1 25 ? -10.289 -21.484 -15.141 1 97.62 25 SER B N 1
ATOM 1598 C CA . SER B 1 25 ? -11.742 -21.625 -15.203 1 97.62 25 SER B CA 1
ATOM 1599 C C . SER B 1 25 ? -12.297 -22.219 -13.914 1 97.62 25 SER B C 1
ATOM 1601 O O . SER B 1 25 ? -13.516 -22.297 -13.727 1 97.62 25 SER B O 1
ATOM 1603 N N . ASP B 1 26 ? -11.43 -22.703 -13.062 1 97.81 26 ASP B N 1
ATOM 1604 C CA . ASP B 1 26 ? -11.82 -23.328 -11.805 1 97.81 26 ASP B CA 1
ATOM 1605 C C . ASP B 1 26 ? -12 -22.266 -10.703 1 97.81 26 ASP B C 1
ATOM 1607 O O . ASP B 1 26 ? -11.016 -21.703 -10.219 1 97.81 26 ASP B O 1
ATOM 1611 N N . GLU B 1 27 ? -13.148 -22.094 -10.203 1 96.62 27 GLU B N 1
ATOM 1612 C CA . GLU B 1 27 ? -13.461 -21.078 -9.211 1 96.62 27 GLU B CA 1
ATOM 1613 C C . GLU B 1 27 ? -12.734 -21.344 -7.898 1 96.62 27 GLU B C 1
ATOM 1615 O O . GLU B 1 27 ? -12.469 -20.406 -7.129 1 96.62 27 GLU B O 1
ATOM 1620 N N . ARG B 1 28 ? -12.492 -22.547 -7.609 1 96.62 28 ARG B N 1
ATOM 1621 C CA . ARG B 1 28 ? -11.711 -22.844 -6.41 1 96.62 28 ARG B CA 1
ATOM 1622 C C . ARG B 1 28 ? -10.344 -22.188 -6.473 1 96.62 28 ARG B C 1
ATOM 1624 O O . ARG B 1 28 ? -9.844 -21.688 -5.461 1 96.62 28 ARG B O 1
ATOM 1631 N N . VAL B 1 29 ? -9.773 -22.188 -7.691 1 97.75 29 VAL B N 1
ATOM 1632 C CA . VAL B 1 29 ? -8.438 -21.641 -7.902 1 97.75 29 VAL B CA 1
ATOM 1633 C C . VAL B 1 29 ? -8.5 -20.109 -7.941 1 97.75 29 VAL B C 1
ATOM 1635 O O . VAL B 1 29 ? -7.648 -19.438 -7.363 1 97.75 29 VAL B O 1
ATOM 1638 N N . THR B 1 30 ? -9.547 -19.547 -8.578 1 97.44 30 THR B N 1
ATOM 1639 C CA . THR B 1 30 ? -9.547 -18.125 -8.867 1 97.44 30 THR B CA 1
ATOM 1640 C C . THR B 1 30 ? -10.242 -17.344 -7.746 1 97.44 30 THR B C 1
ATOM 1642 O O . THR B 1 30 ? -10.32 -16.109 -7.797 1 97.44 30 THR B O 1
ATOM 1645 N N . LYS B 1 31 ? -10.711 -18 -6.695 1 96.25 31 LYS B N 1
ATOM 1646 C CA . LYS B 1 31 ? -11.531 -17.422 -5.633 1 96.25 31 LYS B CA 1
ATOM 1647 C C . LYS B 1 31 ? -10.891 -16.156 -5.062 1 96.25 31 LYS B C 1
ATOM 1649 O O . LYS B 1 31 ? -11.547 -15.133 -4.922 1 96.25 31 LYS B O 1
ATOM 1654 N N . TYR B 1 32 ? -9.625 -16.219 -4.812 1 96.31 32 TYR B N 1
ATOM 1655 C CA . TYR B 1 32 ? -8.961 -15.125 -4.109 1 96.31 32 TYR B CA 1
ATOM 1656 C C . TYR B 1 32 ? -8.156 -14.266 -5.074 1 96.31 32 TYR B C 1
ATOM 1658 O O . TYR B 1 32 ? -7.457 -13.336 -4.66 1 96.31 32 TYR B O 1
ATOM 1666 N N . LEU B 1 33 ? -8.203 -14.609 -6.344 1 95.44 33 LEU B N 1
ATOM 1667 C CA . LEU B 1 33 ? -7.492 -13.812 -7.336 1 95.44 33 LEU B CA 1
ATOM 1668 C C . LEU B 1 33 ? -8.273 -12.547 -7.68 1 95.44 33 LEU B C 1
ATOM 1670 O O . LEU B 1 33 ? -9.492 -12.492 -7.473 1 95.44 33 LEU B O 1
ATOM 1674 N N . ARG B 1 34 ? -7.613 -11.57 -8.234 1 92.31 34 ARG B N 1
ATOM 1675 C CA . ARG B 1 34 ? -8.227 -10.266 -8.445 1 92.31 34 ARG B CA 1
ATOM 1676 C C . ARG B 1 34 ? -8.883 -10.18 -9.812 1 92.31 34 ARG B C 1
ATOM 1678 O O . ARG B 1 34 ? -9.391 -9.125 -10.203 1 92.31 34 ARG B O 1
ATOM 1685 N N . TRP B 1 35 ? -8.773 -11.164 -10.57 1 92.31 35 TRP B N 1
ATOM 1686 C CA . TRP B 1 35 ? -9.438 -11.234 -11.867 1 92.31 35 TRP B CA 1
ATOM 1687 C C . TRP B 1 35 ? -10.461 -12.367 -11.898 1 92.31 35 TRP B C 1
ATOM 1689 O O . TRP B 1 35 ? -10.352 -13.32 -11.125 1 92.31 35 TRP B O 1
ATOM 1699 N N . ASN B 1 36 ? -11.352 -12.258 -12.742 1 92.62 36 ASN B N 1
ATOM 1700 C CA . ASN B 1 36 ? -12.461 -13.203 -12.781 1 92.62 36 ASN B CA 1
ATOM 1701 C C . ASN B 1 36 ? -12.086 -14.484 -13.516 1 92.62 36 ASN B C 1
ATOM 1703 O O . ASN B 1 36 ? -11.156 -14.492 -14.328 1 92.62 36 ASN B O 1
ATOM 1707 N N . THR B 1 37 ? -12.891 -15.414 -13.195 1 95.69 37 THR B N 1
ATOM 1708 C CA . THR B 1 37 ? -12.734 -16.719 -13.836 1 95.69 37 THR B CA 1
ATOM 1709 C C . THR B 1 37 ? -12.867 -16.594 -15.352 1 95.69 37 THR B C 1
ATOM 1711 O O . THR B 1 37 ? -13.734 -15.883 -15.852 1 95.69 37 THR B O 1
ATOM 1714 N N . ILE B 1 38 ? -11.945 -17.266 -15.984 1 96.81 38 ILE B N 1
ATOM 1715 C CA . ILE B 1 38 ? -11.961 -17.344 -17.438 1 96.81 38 ILE B CA 1
ATOM 1716 C C . ILE B 1 38 ? -12.773 -18.547 -17.891 1 96.81 38 ILE B C 1
ATOM 1718 O O . ILE B 1 38 ? -12.562 -19.672 -17.406 1 96.81 38 ILE B O 1
ATOM 1722 N N . THR B 1 39 ? -13.609 -18.328 -18.906 1 95.94 39 THR B N 1
ATOM 1723 C CA . THR B 1 39 ? -14.625 -19.359 -19.062 1 95.94 39 THR B CA 1
ATOM 1724 C C . THR B 1 39 ? -14.477 -20.047 -20.422 1 95.94 39 THR B C 1
ATOM 1726 O O . THR B 1 39 ? -15.109 -21.078 -20.672 1 95.94 39 THR B O 1
ATOM 1729 N N . ASN B 1 40 ? -13.68 -19.469 -21.344 1 96.94 40 ASN B N 1
ATOM 1730 C CA . ASN B 1 40 ? -13.484 -20.141 -22.625 1 96.94 40 ASN B CA 1
ATOM 1731 C C . ASN B 1 40 ? -12.094 -19.844 -23.203 1 96.94 40 ASN B C 1
ATOM 1733 O O . ASN B 1 40 ? -11.383 -18.984 -22.703 1 96.94 40 ASN B O 1
ATOM 1737 N N . LYS B 1 41 ? -11.789 -20.531 -24.234 1 97 41 LYS B N 1
ATOM 1738 C CA . LYS B 1 41 ? -10.438 -20.5 -24.797 1 97 41 LYS B CA 1
ATOM 1739 C C . LYS B 1 41 ? -10.125 -19.156 -25.422 1 97 41 LYS B C 1
ATOM 1741 O O . LYS B 1 41 ? -8.992 -18.672 -25.344 1 97 41 LYS B O 1
ATOM 1746 N N . GLN B 1 42 ? -11.07 -18.562 -26.031 1 97.75 42 GLN B N 1
ATOM 1747 C CA . GLN B 1 42 ? -10.852 -17.25 -26.656 1 97.75 42 GLN B CA 1
ATOM 1748 C C . GLN B 1 42 ? -10.477 -16.203 -25.609 1 97.75 42 GLN B C 1
ATOM 1750 O O . GLN B 1 42 ? -9.555 -15.414 -25.812 1 97.75 42 GLN B O 1
ATOM 1755 N N . GLU B 1 43 ? -11.195 -16.25 -24.547 1 97.56 43 GLU B N 1
ATOM 1756 C CA . GLU B 1 43 ? -10.883 -15.359 -23.438 1 97.56 43 GLU B CA 1
ATOM 1757 C C . GLU B 1 43 ? -9.5 -15.648 -22.859 1 97.56 43 GLU B C 1
ATOM 1759 O O . GLU B 1 43 ? -8.758 -14.719 -22.531 1 97.56 43 GLU B O 1
ATOM 1764 N N . ALA B 1 44 ? -9.203 -16.875 -22.766 1 98 44 ALA B N 1
ATOM 1765 C CA . ALA B 1 44 ? -7.895 -17.281 -22.266 1 98 44 ALA B CA 1
ATOM 1766 C C . ALA B 1 44 ? -6.777 -16.734 -23.156 1 98 44 ALA B C 1
ATOM 1768 O O . ALA B 1 44 ? -5.809 -16.156 -22.656 1 98 44 ALA B O 1
ATOM 1769 N N . ILE B 1 45 ? -6.945 -16.938 -24.406 1 98.12 45 ILE B N 1
ATOM 1770 C CA . ILE B 1 45 ? -5.949 -16.469 -25.359 1 98.12 45 ILE B CA 1
ATOM 1771 C C . ILE B 1 45 ? -5.809 -14.945 -25.266 1 98.12 45 ILE B C 1
ATOM 1773 O O . ILE B 1 45 ? -4.691 -14.422 -25.219 1 98.12 45 ILE B O 1
ATOM 1777 N N . LYS B 1 46 ? -6.898 -14.312 -25.25 1 98 46 LYS B N 1
ATOM 1778 C CA . LYS B 1 46 ? -6.891 -12.859 -25.141 1 98 46 LYS B CA 1
ATOM 1779 C C . LYS B 1 46 ? -6.199 -12.398 -23.859 1 98 46 LYS B C 1
ATOM 1781 O O . LYS B 1 46 ? -5.391 -11.477 -23.875 1 98 46 LYS B O 1
ATOM 1786 N N . TYR B 1 47 ? -6.539 -13.008 -22.797 1 97.81 47 TYR B N 1
ATOM 1787 C CA . TYR B 1 47 ? -5.957 -12.656 -21.5 1 97.81 47 TYR B CA 1
ATOM 1788 C C . TYR B 1 47 ? -4.453 -12.883 -21.5 1 97.81 47 TYR B C 1
ATOM 1790 O O . TYR B 1 47 ? -3.689 -12.023 -21.047 1 97.81 47 TYR B O 1
ATOM 1798 N N . LEU B 1 48 ? -4.023 -14.023 -22.031 1 98.25 48 LEU B N 1
ATOM 1799 C CA . LEU B 1 48 ? -2.6 -14.312 -22.125 1 98.25 48 LEU B CA 1
ATOM 1800 C C . LEU B 1 48 ? -1.885 -13.25 -22.953 1 98.25 48 LEU B C 1
ATOM 1802 O O . LEU B 1 48 ? -0.853 -12.719 -22.547 1 98.25 48 LEU B O 1
ATOM 1806 N N . LYS B 1 49 ? -2.484 -12.938 -24.031 1 97.94 49 LYS B N 1
ATOM 1807 C CA . LYS B 1 49 ? -1.868 -12.039 -25.016 1 97.94 49 LYS B CA 1
ATOM 1808 C C . LYS B 1 49 ? -1.81 -10.609 -24.484 1 97.94 49 LYS B C 1
ATOM 1810 O O . LYS B 1 49 ? -0.819 -9.906 -24.688 1 97.94 49 LYS B O 1
ATOM 1815 N N . GLU B 1 50 ? -2.779 -10.195 -23.766 1 97.69 50 GLU B N 1
ATOM 1816 C CA . GLU B 1 50 ? -2.92 -8.773 -23.453 1 97.69 50 GLU B CA 1
ATOM 1817 C C . GLU B 1 50 ? -2.496 -8.477 -22.016 1 97.69 50 GLU B C 1
ATOM 1819 O O . GLU B 1 50 ? -2.172 -7.332 -21.688 1 97.69 50 GLU B O 1
ATOM 1824 N N . ARG B 1 51 ? -2.525 -9.492 -21.188 1 96.88 51 ARG B N 1
ATOM 1825 C CA . ARG B 1 51 ? -2.299 -9.219 -19.766 1 96.88 51 ARG B CA 1
ATOM 1826 C C . ARG B 1 51 ? -1.1 -10 -19.234 1 96.88 51 ARG B C 1
ATOM 1828 O O . ARG B 1 51 ? -0.22 -9.438 -18.594 1 96.88 51 ARG B O 1
ATOM 1835 N N . VAL B 1 52 ? -1.058 -11.219 -19.578 1 98 52 VAL B N 1
ATOM 1836 C CA . VAL B 1 52 ? -0.081 -12.109 -18.969 1 98 52 VAL B CA 1
ATOM 1837 C C . VAL B 1 52 ? 1.282 -11.922 -19.625 1 98 52 VAL B C 1
ATOM 1839 O O . VAL B 1 52 ? 2.27 -11.617 -18.953 1 98 52 VAL B O 1
ATOM 1842 N N . ILE B 1 53 ? 1.319 -12.047 -20.891 1 97.62 53 ILE B N 1
ATOM 1843 C CA . ILE B 1 53 ? 2.582 -12.047 -21.609 1 97.62 53 ILE B CA 1
ATOM 1844 C C . ILE B 1 53 ? 3.232 -10.672 -21.531 1 97.62 53 ILE B C 1
ATOM 1846 O O . ILE B 1 53 ? 4.441 -10.562 -21.312 1 97.62 53 ILE B O 1
ATOM 1850 N N . PRO B 1 54 ? 2.4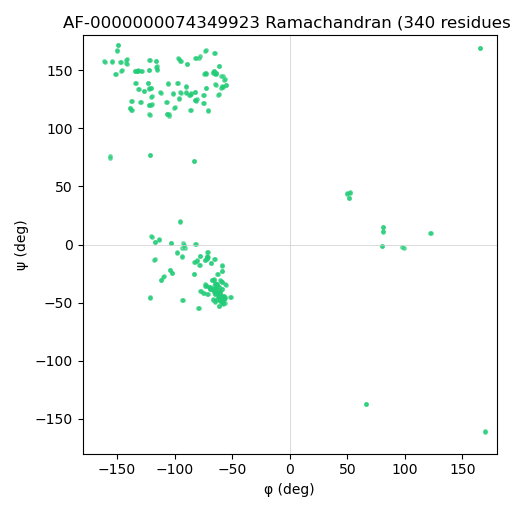73 -9.547 -21.594 1 97.19 54 PRO B N 1
ATOM 1851 C CA . PRO B 1 54 ? 3.104 -8.227 -21.469 1 97.19 54 PRO B CA 1
ATOM 1852 C C . PRO B 1 54 ? 3.449 -7.875 -20.016 1 97.19 54 PRO B C 1
ATOM 1854 O O . PRO B 1 54 ? 4.121 -6.871 -19.766 1 97.19 54 PRO B O 1
ATOM 1857 N N . HIS B 1 55 ? 2.979 -8.641 -19.109 1 96.88 55 HIS B N 1
ATOM 1858 C CA . HIS B 1 55 ? 3.238 -8.367 -17.703 1 96.88 55 HIS B CA 1
ATOM 1859 C C . HIS B 1 55 ? 4.734 -8.367 -17.406 1 96.88 55 HIS B C 1
ATOM 1861 O O . HIS B 1 55 ? 5.48 -9.195 -17.938 1 96.88 55 HIS B O 1
ATOM 1867 N N . PRO B 1 56 ? 5.137 -7.5 -16.484 1 94.19 56 PRO B N 1
ATOM 1868 C CA . PRO B 1 56 ? 6.574 -7.375 -16.234 1 94.19 56 PRO B CA 1
ATOM 1869 C C . PRO B 1 56 ? 7.199 -8.68 -15.742 1 94.19 56 PRO B C 1
ATOM 1871 O O . PRO B 1 56 ? 8.344 -8.984 -16.078 1 94.19 56 PRO B O 1
ATOM 1874 N N . TRP B 1 57 ? 6.5 -9.414 -14.953 1 98.31 57 TRP B N 1
ATOM 1875 C CA . TRP B 1 57 ? 7.039 -10.672 -14.445 1 98.31 57 TRP B CA 1
ATOM 1876 C C . TRP B 1 57 ? 5.914 -11.617 -14.047 1 98.31 57 TRP B C 1
ATOM 1878 O O . TRP B 1 57 ? 5.582 -11.742 -12.867 1 98.31 57 TRP B O 1
ATOM 1888 N N . ARG B 1 58 ? 5.309 -12.195 -14.883 1 98.5 58 ARG B N 1
ATOM 1889 C CA . ARG B 1 58 ? 4.355 -13.281 -14.711 1 98.5 58 ARG B CA 1
ATOM 1890 C C . ARG B 1 58 ? 4.812 -14.531 -15.453 1 98.5 58 ARG B C 1
ATOM 1892 O O . ARG B 1 58 ? 4.941 -14.523 -16.672 1 98.5 58 ARG B O 1
ATOM 1899 N N . ARG B 1 59 ? 4.992 -15.562 -14.711 1 98.69 59 ARG B N 1
ATOM 1900 C CA . ARG B 1 59 ? 5.578 -16.781 -15.266 1 98.69 59 ARG B CA 1
ATOM 1901 C C . ARG B 1 59 ? 4.648 -17.969 -15.086 1 98.69 59 ARG B C 1
ATOM 1903 O O . ARG B 1 59 ? 3.877 -18.016 -14.125 1 98.69 59 ARG B O 1
ATOM 1910 N N . SER B 1 60 ? 4.773 -18.844 -16.016 1 98.75 60 SER B N 1
ATOM 1911 C CA . SER B 1 60 ? 4.039 -20.109 -15.93 1 98.75 60 SER B CA 1
ATOM 1912 C C . SER B 1 60 ? 4.734 -21.094 -15.008 1 98.75 60 SER B C 1
ATOM 1914 O O . SER B 1 60 ? 5.938 -21.328 -15.141 1 98.75 60 SER B O 1
ATOM 1916 N N . LEU B 1 61 ? 4.004 -21.547 -14.062 1 98.69 61 LEU B N 1
ATOM 1917 C CA . LEU B 1 61 ? 4.43 -22.703 -13.273 1 98.69 61 LEU B CA 1
ATOM 1918 C C . LEU B 1 61 ? 4.09 -24 -13.992 1 98.69 61 LEU B C 1
ATOM 1920 O O . LEU B 1 61 ? 2.924 -24.266 -14.289 1 98.69 61 LEU B O 1
ATOM 1924 N N . CYS B 1 62 ? 5.156 -24.828 -14.195 1 98.31 62 CYS B N 1
ATOM 1925 C CA . CYS B 1 62 ? 4.934 -26.016 -15.016 1 98.31 62 CYS B CA 1
ATOM 1926 C C . CYS B 1 62 ? 5.281 -27.297 -14.242 1 98.31 62 CYS B C 1
ATOM 1928 O O . CYS B 1 62 ? 6.262 -27.312 -13.5 1 98.31 62 CYS B O 1
ATOM 1930 N N . TRP B 1 63 ? 4.406 -28.188 -14.367 1 97.56 63 TRP B N 1
ATOM 1931 C CA . TRP B 1 63 ? 4.672 -29.562 -13.969 1 97.56 63 TRP B CA 1
ATOM 1932 C C . TRP B 1 63 ? 4.855 -30.469 -15.188 1 97.56 63 TRP B C 1
ATOM 1934 O O . TRP B 1 63 ? 3.92 -30.656 -15.969 1 97.56 63 TRP B O 1
ATOM 1944 N N . ALA B 1 64 ? 6.105 -30.984 -15.398 1 96.12 64 ALA B N 1
ATOM 1945 C CA . ALA B 1 64 ? 6.402 -31.781 -16.578 1 96.12 64 ALA B CA 1
ATOM 1946 C C . ALA B 1 64 ? 5.973 -31.062 -17.859 1 96.12 64 ALA B C 1
ATOM 1948 O O . ALA B 1 64 ? 5.27 -31.625 -18.688 1 96.12 64 ALA B O 1
ATOM 1949 N N . ASN B 1 65 ? 6.195 -29.734 -17.922 1 95.19 65 ASN B N 1
ATOM 1950 C CA . ASN B 1 65 ? 6.047 -28.844 -19.062 1 95.19 65 ASN B CA 1
ATOM 1951 C C . ASN B 1 65 ? 4.59 -28.438 -19.281 1 95.19 65 ASN B C 1
ATOM 1953 O O . ASN B 1 65 ? 4.277 -27.672 -20.188 1 95.19 65 ASN B O 1
ATOM 1957 N N . LYS B 1 66 ? 3.729 -28.953 -18.453 1 97.56 66 LYS B N 1
ATOM 1958 C CA . LYS B 1 66 ? 2.346 -28.484 -18.469 1 97.56 66 LYS B CA 1
ATOM 1959 C C . LYS B 1 66 ? 2.16 -27.281 -17.562 1 97.56 66 LYS B C 1
ATOM 1961 O O . LYS B 1 66 ? 2.559 -27.312 -16.391 1 97.56 66 LYS B O 1
ATOM 1966 N N . SER B 1 67 ? 1.565 -26.234 -18.109 1 98.56 67 SER B N 1
ATOM 1967 C CA . SER B 1 67 ? 1.291 -25.062 -17.281 1 98.56 67 SER B CA 1
ATOM 1968 C C . SER B 1 67 ? 0.178 -25.344 -16.281 1 98.56 67 SER B C 1
ATOM 1970 O O . SER B 1 67 ? -0.972 -25.562 -16.656 1 98.56 67 SER B O 1
ATOM 1972 N N . ILE B 1 68 ? 0.497 -25.312 -15 1 98.5 68 ILE B N 1
ATOM 1973 C CA . ILE B 1 68 ? -0.482 -25.703 -13.992 1 98.5 68 ILE B CA 1
ATOM 1974 C C . ILE B 1 68 ? -0.746 -24.547 -13.047 1 98.5 68 ILE B C 1
ATOM 1976 O O . ILE B 1 68 ? -1.392 -24.703 -12.016 1 98.5 68 ILE B O 1
ATOM 1980 N N . GLY B 1 69 ? -0.218 -23.359 -13.32 1 98.5 69 GLY B N 1
ATOM 1981 C CA . GLY B 1 69 ? -0.38 -22.188 -12.469 1 98.5 69 GLY B CA 1
ATOM 1982 C C . GLY B 1 69 ? 0.526 -21.031 -12.867 1 98.5 69 GLY B C 1
ATOM 1983 O O . GLY B 1 69 ? 0.961 -20.938 -14.016 1 98.5 69 GLY B O 1
ATOM 1984 N N . TYR B 1 70 ? 0.728 -20.125 -11.953 1 98.75 70 TYR B N 1
ATOM 1985 C CA . TYR B 1 70 ? 1.612 -19 -12.234 1 98.75 70 TYR B CA 1
ATOM 1986 C C . TYR B 1 70 ? 2.203 -18.438 -10.953 1 98.75 70 TYR B C 1
ATOM 1988 O O . TYR B 1 70 ? 1.698 -18.703 -9.859 1 98.75 70 TYR B O 1
ATOM 1996 N N . VAL B 1 71 ? 3.229 -17.812 -11.055 1 98.69 71 VAL B N 1
ATOM 1997 C CA . VAL B 1 71 ? 3.766 -16.859 -10.102 1 98.69 71 VAL B CA 1
ATOM 1998 C C . VAL B 1 71 ? 3.926 -15.492 -10.773 1 98.69 71 VAL B C 1
ATOM 2000 O O . VAL B 1 71 ? 4.41 -15.406 -11.906 1 98.69 71 VAL B O 1
ATOM 2003 N N . SER B 1 72 ? 3.512 -14.477 -10.086 1 98.75 72 SER B N 1
ATOM 2004 C CA . SER B 1 72 ? 3.539 -13.133 -10.648 1 98.75 72 SER B CA 1
ATOM 2005 C C . SER B 1 72 ? 4.113 -12.125 -9.656 1 98.75 72 SER B C 1
ATOM 2007 O O . SER B 1 72 ? 3.844 -12.211 -8.453 1 98.75 72 SER B O 1
ATOM 2009 N N . VAL B 1 73 ? 4.93 -11.227 -10.148 1 98.75 73 VAL B N 1
ATOM 2010 C CA . VAL B 1 73 ? 5.488 -10.133 -9.359 1 98.75 73 VAL B CA 1
ATOM 2011 C C . VAL B 1 73 ? 5.277 -8.805 -10.086 1 98.75 73 VAL B C 1
ATOM 2013 O O . VAL B 1 73 ? 5.711 -8.641 -11.234 1 98.75 73 VAL B O 1
ATOM 2016 N N . LYS B 1 74 ? 4.629 -7.902 -9.445 1 98 74 LYS B N 1
ATOM 2017 C CA . LYS B 1 74 ? 4.367 -6.59 -10.031 1 98 74 LYS B CA 1
ATOM 2018 C C . LYS B 1 74 ? 4.945 -5.477 -9.172 1 98 74 LYS B C 1
ATOM 2020 O O . LYS B 1 74 ? 4.445 -5.207 -8.07 1 98 74 LYS B O 1
ATOM 2025 N N . PRO B 1 75 ? 5.938 -4.812 -9.648 1 97.88 75 PRO B N 1
ATOM 2026 C CA . PRO B 1 75 ? 6.492 -3.688 -8.891 1 97.88 75 PRO B CA 1
ATOM 2027 C C . PRO B 1 75 ? 5.5 -2.539 -8.727 1 97.88 75 PRO B C 1
ATOM 2029 O O . PRO B 1 75 ? 4.648 -2.324 -9.594 1 97.88 75 PRO B O 1
ATOM 2032 N N . GLU B 1 76 ? 5.574 -1.868 -7.629 1 96.88 76 GLU B N 1
ATOM 2033 C CA . GLU B 1 76 ? 4.852 -0.612 -7.461 1 96.88 76 GLU B CA 1
ATOM 2034 C C . GLU B 1 76 ? 5.375 0.46 -8.414 1 96.88 76 GLU B C 1
ATOM 2036 O O . GLU B 1 76 ? 6.434 0.292 -9.023 1 96.88 76 GLU B O 1
ATOM 2041 N N . SER B 1 77 ? 4.605 1.49 -8.547 1 94.12 77 SER B N 1
ATOM 2042 C CA . SER B 1 77 ? 4.957 2.547 -9.492 1 94.12 77 SER B CA 1
ATOM 2043 C C . SER B 1 77 ? 5.664 3.703 -8.789 1 94.12 77 SER B C 1
ATOM 2045 O O . SER B 1 77 ? 5.602 3.822 -7.562 1 94.12 77 SER B O 1
ATOM 2047 N N . GLY B 1 78 ? 6.344 4.461 -9.539 1 94.25 78 GLY B N 1
ATOM 2048 C CA . GLY B 1 78 ? 6.93 5.699 -9.047 1 94.25 78 GLY B CA 1
ATOM 2049 C C . GLY B 1 78 ? 8.023 5.477 -8.016 1 94.25 78 GLY B C 1
ATOM 2050 O O . GLY B 1 78 ? 8.883 4.613 -8.195 1 94.25 78 GLY B O 1
ATOM 2051 N N . PRO B 1 79 ? 8.016 6.289 -6.941 1 94.38 79 PRO B N 1
ATOM 2052 C CA . PRO B 1 79 ? 9.078 6.215 -5.938 1 94.38 79 PRO B CA 1
ATOM 2053 C C . PRO B 1 79 ? 9.047 4.914 -5.137 1 94.38 79 PRO B C 1
ATOM 2055 O O . PRO B 1 79 ? 10.047 4.551 -4.508 1 94.38 79 PRO B O 1
ATOM 2058 N N . ASP B 1 80 ? 7.953 4.215 -5.195 1 96.56 80 ASP B N 1
ATOM 2059 C CA . ASP B 1 80 ? 7.797 3.01 -4.387 1 96.56 80 ASP B CA 1
ATOM 2060 C C . ASP B 1 80 ? 8.172 1.761 -5.18 1 96.56 80 ASP B C 1
ATOM 2062 O O . ASP B 1 80 ? 7.809 0.645 -4.801 1 96.56 80 ASP B O 1
ATOM 2066 N N . HIS B 1 81 ? 8.938 1.888 -6.262 1 97.5 81 HIS B N 1
ATOM 2067 C CA . HIS B 1 81 ? 9.211 0.795 -7.188 1 97.5 81 HIS B CA 1
ATOM 2068 C C . HIS B 1 81 ? 10.148 -0.233 -6.562 1 97.5 81 HIS B C 1
ATOM 2070 O O . HIS B 1 81 ? 10.328 -1.324 -7.105 1 97.5 81 HIS B O 1
ATOM 2076 N N . HIS B 1 82 ? 10.742 0.089 -5.375 1 98.62 82 HIS B N 1
ATOM 2077 C CA . HIS B 1 82 ? 11.625 -0.855 -4.695 1 98.62 82 HIS B CA 1
ATOM 2078 C C . HIS B 1 82 ? 10.828 -2.01 -4.09 1 98.62 82 HIS B C 1
ATOM 2080 O O . HIS B 1 82 ? 11.414 -2.982 -3.605 1 98.62 82 HIS B O 1
ATOM 2086 N N . ARG B 1 83 ? 9.508 -1.937 -4.043 1 98.62 83 ARG B N 1
ATOM 2087 C CA . ARG B 1 83 ? 8.664 -3.016 -3.535 1 98.62 83 ARG B CA 1
ATOM 2088 C C . ARG B 1 83 ? 7.785 -3.588 -4.641 1 98.62 83 ARG B C 1
ATOM 2090 O O . ARG B 1 83 ? 7.449 -2.889 -5.598 1 98.62 83 ARG B O 1
ATOM 2097 N N . ALA B 1 84 ? 7.406 -4.828 -4.512 1 98.75 84 ALA B N 1
ATOM 2098 C CA . ALA B 1 84 ? 6.547 -5.488 -5.492 1 98.75 84 ALA B CA 1
ATOM 2099 C C . ALA B 1 84 ? 5.621 -6.5 -4.82 1 98.75 84 ALA B C 1
ATOM 2101 O O . ALA B 1 84 ? 5.969 -7.074 -3.785 1 98.75 84 ALA B O 1
ATOM 2102 N N . HIS B 1 85 ? 4.496 -6.664 -5.402 1 98.56 85 HIS B N 1
ATOM 2103 C CA . HIS B 1 85 ? 3.525 -7.652 -4.945 1 98.56 85 HIS B CA 1
ATOM 2104 C C . HIS B 1 85 ? 3.738 -8.992 -5.633 1 98.56 85 HIS B C 1
ATOM 2106 O O . HIS B 1 85 ? 3.891 -9.055 -6.855 1 98.56 85 HIS B O 1
ATOM 2112 N N . ILE B 1 86 ? 3.785 -10.008 -4.863 1 98.75 86 ILE B N 1
ATOM 2113 C CA . ILE B 1 86 ? 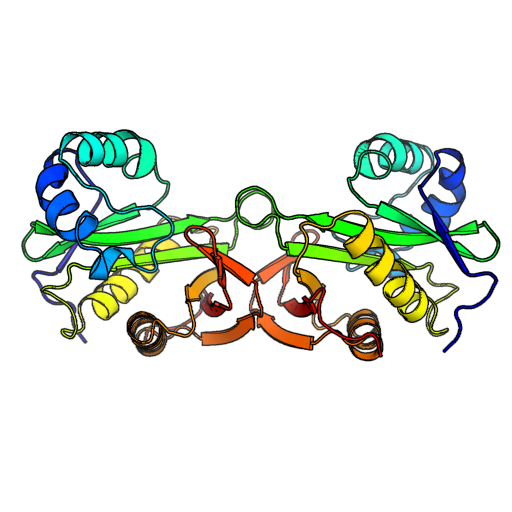3.873 -11.359 -5.41 1 98.75 86 ILE B CA 1
ATOM 2114 C C . ILE B 1 86 ? 2.527 -12.062 -5.262 1 98.75 86 ILE B C 1
ATOM 2116 O O . ILE B 1 86 ? 1.853 -11.922 -4.242 1 98.75 86 ILE B O 1
ATOM 2120 N N . SER B 1 87 ? 2.104 -12.766 -6.211 1 98.44 87 SER B N 1
ATOM 2121 C CA . SER B 1 87 ? 0.899 -13.586 -6.234 1 98.44 87 SER B CA 1
ATOM 2122 C C . SER B 1 87 ? 1.131 -14.891 -7 1 98.44 87 SER B C 1
ATOM 2124 O O . SER B 1 87 ? 2.047 -14.977 -7.82 1 98.44 87 SER B O 1
ATOM 2126 N N . TYR B 1 88 ? 0.316 -15.828 -6.73 1 98.56 88 TYR B N 1
ATOM 2127 C CA . TYR B 1 88 ? 0.462 -17.141 -7.363 1 98.56 88 TYR B CA 1
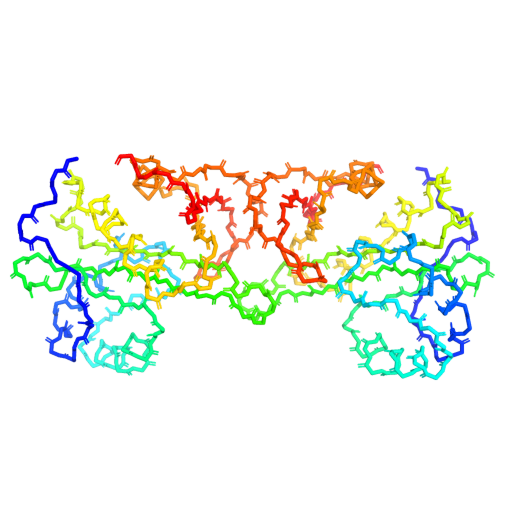ATOM 2128 C C . TYR B 1 88 ? -0.836 -17.938 -7.281 1 98.56 88 TYR B C 1
ATOM 2130 O O . TYR B 1 88 ? -1.681 -17.656 -6.422 1 98.56 88 TYR B O 1
ATOM 2138 N N . ALA B 1 89 ? -0.938 -18.844 -8.156 1 98.12 89 ALA B N 1
ATOM 2139 C CA . ALA B 1 89 ? -2.031 -19.812 -8.18 1 98.12 89 ALA B CA 1
ATOM 2140 C C . ALA B 1 89 ? -1.586 -21.125 -8.812 1 98.12 89 ALA B C 1
ATOM 2142 O O . ALA B 1 89 ? -0.718 -21.141 -9.688 1 98.12 89 ALA B O 1
ATOM 2143 N N . ILE B 1 90 ? -2.119 -22.094 -8.328 1 97.69 90 ILE B N 1
ATOM 2144 C CA . ILE B 1 90 ? -1.834 -23.438 -8.836 1 97.69 90 ILE B CA 1
ATOM 2145 C C . ILE B 1 90 ? -3.141 -24.203 -9.047 1 97.69 90 ILE B C 1
ATOM 2147 O O . ILE B 1 90 ? -4.086 -24.047 -8.266 1 97.69 90 ILE B O 1
ATOM 2151 N N . SER B 1 91 ? -3.125 -25.094 -10.016 1 98.25 91 SER B N 1
ATOM 2152 C CA . SER B 1 91 ? -4.281 -25.938 -10.289 1 98.25 91 SER B CA 1
ATOM 2153 C C . SER B 1 91 ? -4.691 -26.719 -9.047 1 98.25 91 SER B C 1
ATOM 2155 O O . SER B 1 91 ? -3.84 -27.25 -8.32 1 98.25 91 SER B O 1
ATOM 2157 N N . PHE B 1 92 ? -5.988 -26.859 -8.883 1 97.88 92 PHE B N 1
ATOM 2158 C CA . PHE B 1 92 ? -6.562 -27.531 -7.727 1 97.88 92 PHE B CA 1
ATOM 2159 C C . PHE B 1 92 ? -6.004 -28.938 -7.594 1 97.88 92 PHE B C 1
ATOM 2161 O O . PHE B 1 92 ? -5.73 -29.406 -6.48 1 97.88 92 PHE B O 1
ATOM 2168 N N . ASP B 1 93 ? -5.723 -29.594 -8.672 1 96.62 93 ASP B N 1
ATOM 2169 C CA . ASP B 1 93 ? -5.27 -30.984 -8.688 1 96.62 93 ASP B CA 1
ATOM 2170 C C . ASP B 1 93 ? -3.896 -31.125 -8.039 1 96.62 93 ASP B C 1
ATOM 2172 O O . ASP B 1 93 ? -3.479 -32.219 -7.688 1 96.62 93 ASP B O 1
ATOM 2176 N N . TYR B 1 94 ? -3.271 -30.062 -7.82 1 96.25 94 TYR B N 1
ATOM 2177 C CA . TYR B 1 94 ? -1.904 -30.109 -7.316 1 96.25 94 TYR B CA 1
ATOM 2178 C C . TYR B 1 94 ? -1.823 -29.547 -5.902 1 96.25 94 TYR B C 1
ATOM 2180 O O . TYR B 1 94 ? -0.731 -29.406 -5.348 1 96.25 94 TYR B O 1
ATOM 2188 N N . TRP B 1 95 ? -2.959 -29.172 -5.305 1 96.25 95 TRP B N 1
ATOM 2189 C CA . TRP B 1 95 ? -2.984 -28.609 -3.957 1 96.25 95 TRP B CA 1
ATOM 2190 C C . TRP B 1 95 ? -2.564 -29.656 -2.93 1 96.25 95 TRP B C 1
ATOM 2192 O O . TRP B 1 95 ? -2.787 -30.859 -3.127 1 96.25 95 TRP B O 1
ATOM 2202 N N . GLY B 1 96 ? -1.95 -29.156 -1.905 1 94.5 96 GLY B N 1
ATOM 2203 C CA . GLY B 1 96 ? -1.642 -30.016 -0.774 1 94.5 96 GLY B CA 1
ATOM 2204 C C . GLY B 1 96 ? -0.403 -30.859 -0.991 1 94.5 96 GLY B C 1
ATOM 2205 O O . GLY B 1 96 ? -0.174 -31.828 -0.266 1 94.5 96 GLY B O 1
ATOM 2206 N N . ARG B 1 97 ? 0.406 -30.484 -2.008 1 94.06 97 ARG B N 1
ATOM 2207 C CA . ARG B 1 97 ? 1.574 -31.281 -2.352 1 94.06 97 ARG B CA 1
ATOM 2208 C C . ARG B 1 97 ? 2.863 -30.5 -2.143 1 94.06 97 ARG B C 1
ATOM 2210 O O . ARG B 1 97 ? 3.941 -30.953 -2.535 1 94.06 97 ARG B O 1
ATOM 2217 N N . GLY B 1 98 ? 2.734 -29.328 -1.67 1 95.88 98 GLY B N 1
ATOM 2218 C CA . GLY B 1 98 ? 3.906 -28.5 -1.44 1 95.88 98 GLY B CA 1
ATOM 2219 C C . GLY B 1 98 ? 4.406 -27.812 -2.695 1 95.88 98 GLY B C 1
ATOM 2220 O O . GLY B 1 98 ? 5.484 -27.203 -2.695 1 95.88 98 GLY B O 1
ATOM 2221 N N . ILE B 1 99 ? 3.65 -27.844 -3.736 1 96.62 99 ILE B N 1
ATOM 2222 C CA . ILE B 1 99 ? 4.094 -27.344 -5.035 1 96.62 99 ILE B CA 1
ATOM 2223 C C . ILE B 1 99 ? 4.109 -25.812 -5.027 1 96.62 99 ILE B C 1
ATOM 2225 O O . ILE B 1 99 ? 5.039 -25.188 -5.543 1 96.62 99 ILE B O 1
ATOM 2229 N N . ALA B 1 100 ? 3.109 -25.219 -4.453 1 97.19 100 ALA B N 1
ATOM 2230 C CA . ALA B 1 100 ? 3.09 -23.75 -4.371 1 97.19 100 ALA B CA 1
ATOM 2231 C C . ALA B 1 100 ? 4.285 -23.234 -3.572 1 97.19 100 ALA B C 1
ATOM 2233 O O . ALA B 1 100 ? 4.934 -22.266 -3.977 1 97.19 100 ALA B O 1
ATOM 2234 N N . THR B 1 101 ? 4.559 -23.891 -2.463 1 97.81 101 THR B N 1
ATOM 2235 C CA . THR B 1 101 ? 5.707 -23.516 -1.646 1 97.81 101 THR B CA 1
ATOM 2236 C C . THR B 1 101 ? 7 -23.594 -2.453 1 97.81 101 THR B C 1
ATOM 2238 O O . THR B 1 101 ? 7.789 -22.656 -2.473 1 97.81 101 THR B O 1
ATOM 2241 N N . ALA B 1 102 ? 7.164 -24.703 -3.131 1 97.69 102 ALA B N 1
ATOM 2242 C CA . ALA B 1 102 ? 8.352 -24.891 -3.961 1 97.69 102 ALA B CA 1
ATOM 2243 C C . ALA B 1 102 ? 8.438 -23.828 -5.055 1 97.69 102 ALA B C 1
ATOM 2245 O O . ALA B 1 102 ? 9.516 -23.312 -5.332 1 97.69 102 ALA B O 1
ATOM 2246 N N . ALA B 1 103 ? 7.348 -23.516 -5.645 1 97.81 103 ALA B N 1
ATOM 2247 C CA . ALA B 1 103 ? 7.289 -22.531 -6.727 1 97.81 103 ALA B CA 1
ATOM 2248 C C . ALA B 1 103 ? 7.707 -21.156 -6.242 1 97.81 103 ALA B C 1
ATOM 2250 O O . ALA B 1 103 ? 8.516 -20.484 -6.883 1 97.81 103 ALA B O 1
ATOM 2251 N N . VAL B 1 104 ? 7.168 -20.766 -5.125 1 98.31 104 VAL B N 1
ATOM 2252 C CA . VAL B 1 104 ? 7.48 -19.438 -4.582 1 98.31 104 VAL B CA 1
ATOM 2253 C C . VAL B 1 104 ? 8.945 -19.391 -4.164 1 98.31 104 VAL B C 1
ATOM 2255 O O . VAL B 1 104 ? 9.641 -18.406 -4.434 1 98.31 104 VAL B O 1
ATOM 2258 N N . LYS B 1 105 ? 9.469 -20.422 -3.596 1 98.06 105 LYS B N 1
ATOM 2259 C CA . LYS B 1 105 ? 10.875 -20.484 -3.225 1 98.06 105 LYS B CA 1
ATOM 2260 C C . LYS B 1 105 ? 11.773 -20.359 -4.449 1 98.06 105 LYS B C 1
ATOM 2262 O O . LYS B 1 105 ? 12.82 -19.703 -4.391 1 98.06 105 LYS B O 1
ATOM 2267 N N . MET B 1 106 ? 11.352 -20.969 -5.484 1 97.56 106 MET B N 1
ATOM 2268 C CA . MET B 1 106 ? 12.109 -20.906 -6.734 1 97.56 106 MET B CA 1
ATOM 2269 C C . MET B 1 106 ? 12.039 -19.5 -7.336 1 97.56 106 MET B C 1
ATOM 2271 O O . MET B 1 106 ? 13.031 -19.016 -7.879 1 97.56 106 MET B O 1
ATOM 2275 N N . ALA B 1 107 ? 10.93 -18.875 -7.242 1 98.25 107 ALA B N 1
ATOM 2276 C CA . ALA B 1 107 ? 10.664 -17.609 -7.906 1 98.25 107 ALA B CA 1
ATOM 2277 C C . ALA B 1 107 ? 11.43 -16.469 -7.238 1 98.25 107 ALA B C 1
ATOM 2279 O O . ALA B 1 107 ? 11.914 -15.555 -7.91 1 98.25 107 ALA B O 1
ATOM 2280 N N . ILE B 1 108 ? 11.57 -16.531 -5.961 1 98.5 108 ILE B N 1
ATOM 2281 C CA . ILE B 1 108 ? 12.07 -15.398 -5.184 1 98.5 108 ILE B CA 1
ATOM 2282 C C . ILE B 1 108 ? 13.484 -15.039 -5.637 1 98.5 108 ILE B C 1
ATOM 2284 O O . ILE B 1 108 ? 13.75 -13.898 -6.023 1 98.5 108 ILE B O 1
ATOM 2288 N N . PRO B 1 109 ? 14.438 -16 -5.676 1 97.88 109 PRO B N 1
ATOM 2289 C CA . PRO B 1 109 ? 15.766 -15.625 -6.156 1 97.88 109 PRO B CA 1
ATOM 2290 C C . PRO B 1 109 ? 15.758 -15.18 -7.617 1 97.88 109 PRO B C 1
ATOM 2292 O O . PRO B 1 109 ? 16.562 -14.32 -8.008 1 97.88 109 PRO B O 1
ATOM 2295 N N . MET B 1 110 ? 14.898 -15.758 -8.477 1 98.19 110 MET B N 1
ATOM 2296 C CA . MET B 1 110 ? 14.781 -15.336 -9.867 1 98.19 110 MET B CA 1
ATOM 2297 C C . MET B 1 110 ? 14.367 -13.867 -9.961 1 98.19 110 MET B C 1
ATOM 2299 O O . MET B 1 110 ? 14.945 -13.102 -10.727 1 98.19 110 MET B O 1
ATOM 2303 N N . VAL B 1 111 ? 13.398 -13.5 -9.156 1 98.62 111 VAL B N 1
ATOM 2304 C CA . VAL B 1 111 ? 12.844 -12.148 -9.18 1 98.62 111 VAL B CA 1
ATOM 2305 C C . VAL B 1 111 ? 13.914 -11.141 -8.758 1 98.62 111 VAL B C 1
ATOM 2307 O O . VAL B 1 111 ? 14.141 -10.148 -9.453 1 98.62 111 VAL B O 1
ATOM 2310 N N . PHE B 1 112 ? 14.602 -11.367 -7.672 1 98.5 112 PHE B N 1
ATOM 2311 C CA . PHE B 1 112 ? 15.594 -10.422 -7.168 1 98.5 112 PHE B CA 1
ATOM 2312 C C . PHE B 1 112 ? 16.781 -10.328 -8.117 1 98.5 112 PHE B C 1
ATOM 2314 O O . PHE B 1 112 ? 17.422 -9.273 -8.219 1 98.5 112 PHE B O 1
ATOM 2321 N N . ARG B 1 113 ? 17.062 -11.414 -8.789 1 98.19 113 ARG B N 1
ATOM 2322 C CA . ARG B 1 113 ? 18.141 -11.383 -9.773 1 98.19 113 ARG B CA 1
ATOM 2323 C C . ARG B 1 113 ? 17.734 -10.57 -11 1 98.19 113 ARG B C 1
ATOM 2325 O O . ARG B 1 113 ? 18.516 -9.773 -11.516 1 98.19 113 ARG B O 1
ATOM 2332 N N . GLU B 1 114 ? 16.531 -10.742 -11.469 1 98.19 114 GLU B N 1
ATOM 2333 C CA . GLU B 1 114 ? 16.062 -10.148 -12.719 1 98.19 114 GLU B CA 1
ATOM 2334 C C . GLU B 1 114 ? 15.602 -8.711 -12.508 1 98.19 114 GLU B C 1
ATOM 2336 O O . GLU B 1 114 ? 15.57 -7.914 -13.445 1 98.19 114 GLU B O 1
ATOM 2341 N N . LEU B 1 115 ? 15.203 -8.414 -11.32 1 97.94 115 LEU B N 1
ATOM 2342 C CA . LEU B 1 115 ? 14.805 -7.07 -10.922 1 97.94 115 LEU B CA 1
ATOM 2343 C C . LEU B 1 115 ? 15.656 -6.57 -9.766 1 97.94 115 LEU B C 1
ATOM 2345 O O . LEU B 1 115 ? 15.172 -6.453 -8.633 1 97.94 115 LEU B O 1
ATOM 2349 N N . PRO B 1 116 ? 16.812 -6.176 -10.031 1 97.31 116 PRO B N 1
ATOM 2350 C CA . PRO B 1 116 ? 17.797 -5.945 -8.969 1 97.31 116 PRO B CA 1
ATOM 2351 C C . PRO B 1 116 ? 17.484 -4.703 -8.141 1 97.31 116 PRO B C 1
ATOM 2353 O O . PRO B 1 116 ? 18.062 -4.504 -7.07 1 97.31 116 PRO B O 1
ATO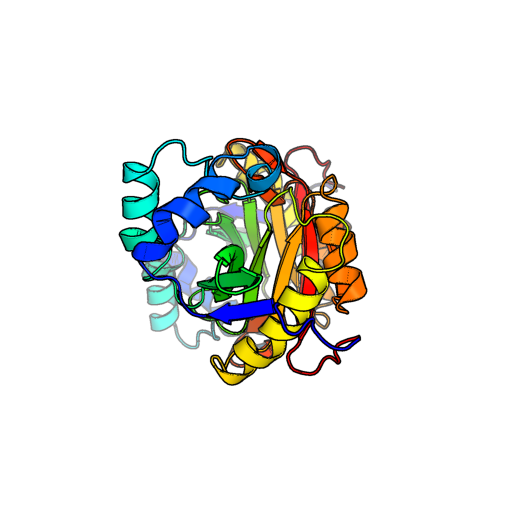M 2356 N N . TYR B 1 117 ? 16.562 -3.857 -8.578 1 97.5 117 TYR B N 1
ATOM 2357 C CA . TYR B 1 117 ? 16.188 -2.666 -7.82 1 97.5 117 TYR B CA 1
ATOM 2358 C C . TYR B 1 117 ? 15.211 -3.012 -6.711 1 97.5 117 TYR B C 1
ATOM 2360 O O . TYR B 1 117 ? 14.969 -2.197 -5.816 1 97.5 117 TYR B O 1
ATOM 2368 N N . LEU B 1 118 ? 14.656 -4.203 -6.785 1 98.62 118 LEU B N 1
ATOM 2369 C CA . LEU B 1 118 ? 13.68 -4.605 -5.781 1 98.62 118 LEU B CA 1
ATOM 2370 C C . LEU B 1 118 ? 14.359 -4.891 -4.445 1 98.62 118 LEU B C 1
ATOM 2372 O O . LEU B 1 118 ? 15.398 -5.559 -4.402 1 98.62 118 LEU B O 1
ATOM 2376 N N . VAL B 1 119 ? 13.758 -4.375 -3.396 1 98.81 119 VAL B N 1
ATOM 2377 C CA . VAL B 1 119 ? 14.234 -4.578 -2.033 1 98.81 119 VAL B CA 1
ATOM 2378 C C . VAL B 1 119 ? 13.242 -5.441 -1.261 1 98.81 119 VAL B C 1
ATOM 2380 O O . VAL B 1 119 ? 13.633 -6.207 -0.376 1 98.81 119 VAL B O 1
ATOM 2383 N N . ARG B 1 120 ? 12.008 -5.332 -1.612 1 98.88 120 ARG B N 1
ATOM 2384 C CA . ARG B 1 120 ? 10.914 -5.891 -0.824 1 98.88 120 ARG B CA 1
ATOM 2385 C C . ARG B 1 120 ? 9.875 -6.559 -1.721 1 98.88 120 ARG B C 1
ATOM 2387 O O . ARG B 1 120 ? 9.383 -5.945 -2.67 1 98.88 120 ARG B O 1
ATOM 2394 N N . LEU B 1 121 ? 9.594 -7.816 -1.482 1 98.88 121 LEU B N 1
ATOM 2395 C CA . LEU B 1 121 ? 8.398 -8.484 -1.985 1 98.88 121 LEU B CA 1
ATOM 2396 C C . LEU B 1 121 ? 7.305 -8.516 -0.923 1 98.88 121 LEU B C 1
ATOM 2398 O O . LEU B 1 121 ? 7.59 -8.727 0.259 1 98.88 121 LEU B O 1
ATOM 2402 N N . GLU B 1 122 ? 6.09 -8.273 -1.354 1 98.88 122 GLU B N 1
ATOM 2403 C CA . GLU B 1 122 ? 4.98 -8.312 -0.407 1 98.88 122 GLU B CA 1
ATOM 2404 C C . GLU B 1 122 ? 3.795 -9.086 -0.981 1 98.88 122 GLU B C 1
ATOM 2406 O O . GLU B 1 122 ? 3.627 -9.156 -2.199 1 98.88 122 GLU B O 1
ATOM 2411 N N . ALA B 1 123 ? 3.094 -9.672 -0.111 1 98.81 123 ALA B N 1
ATOM 2412 C CA . ALA B 1 123 ? 1.871 -10.398 -0.438 1 98.81 123 ALA B CA 1
ATOM 2413 C C . ALA B 1 123 ? 0.728 -10 0.489 1 98.81 123 ALA B C 1
ATOM 2415 O O . ALA B 1 123 ? 0.925 -9.836 1.695 1 98.81 123 ALA B O 1
ATOM 2416 N N . LEU B 1 124 ? -0.363 -9.766 -0.062 1 98.62 124 LEU B N 1
ATOM 2417 C CA . LEU B 1 124 ? -1.603 -9.508 0.662 1 98.62 124 LEU B CA 1
ATOM 2418 C C . LEU B 1 124 ? -2.547 -10.695 0.565 1 98.62 124 LEU B C 1
ATOM 2420 O O . LEU B 1 124 ? -2.922 -11.109 -0.535 1 98.62 124 LEU B O 1
ATOM 2424 N N . VAL B 1 125 ? -2.914 -11.188 1.699 1 98.69 125 VAL B N 1
ATOM 2425 C CA . VAL B 1 125 ? -3.686 -12.422 1.729 1 98.69 125 VAL B CA 1
ATOM 2426 C C . VAL B 1 125 ? -4.957 -12.219 2.547 1 98.69 125 VAL B C 1
ATOM 2428 O O . VAL B 1 125 ? -4.914 -11.664 3.648 1 98.69 125 VAL B O 1
ATOM 2431 N N . GLU B 1 126 ? -6.059 -12.648 1.981 1 98.12 126 GLU B N 1
ATOM 2432 C CA . GLU B 1 126 ? -7.297 -12.625 2.754 1 98.12 126 GLU B CA 1
ATOM 2433 C C . GLU B 1 126 ? -7.227 -13.594 3.934 1 98.12 126 GLU B C 1
ATOM 2435 O O . GLU B 1 126 ? -6.609 -14.656 3.836 1 98.12 126 GLU B O 1
ATOM 2440 N N . GLU B 1 127 ? -7.902 -13.258 4.969 1 96.06 127 GLU B N 1
ATOM 2441 C CA . GLU B 1 127 ? -7.855 -14.023 6.211 1 96.06 127 GLU B CA 1
ATOM 2442 C C . GLU B 1 127 ? -8.305 -15.469 5.992 1 96.06 127 GLU B C 1
ATOM 2444 O O . GLU B 1 127 ? -7.789 -16.391 6.633 1 96.06 127 GLU B O 1
ATOM 2449 N N . GLU B 1 128 ? -9.188 -15.688 5.094 1 96.62 128 GLU B N 1
ATOM 2450 C CA . GLU B 1 128 ? -9.766 -17.016 4.867 1 96.62 128 GLU B CA 1
ATOM 2451 C C . GLU B 1 128 ? -8.859 -1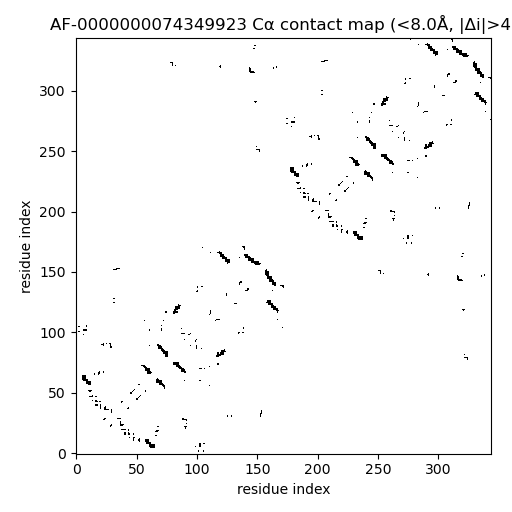7.875 3.986 1 96.62 128 GLU B C 1
ATOM 2453 O O . GLU B 1 128 ? -9.055 -19.078 3.883 1 96.62 128 GLU B O 1
ATOM 2458 N N . ASN B 1 129 ? -7.945 -17.281 3.35 1 97.06 129 ASN B N 1
ATOM 2459 C CA . ASN B 1 129 ? -7.059 -18.016 2.445 1 97.06 129 ASN B CA 1
ATOM 2460 C C . ASN B 1 129 ? -5.914 -18.672 3.201 1 97.06 129 ASN B C 1
ATOM 2462 O O . ASN B 1 129 ? -4.75 -18.312 3.023 1 97.06 129 ASN B O 1
ATOM 2466 N N . ILE B 1 130 ? -6.227 -19.672 3.926 1 97.06 130 ILE B N 1
ATOM 2467 C CA . ILE B 1 130 ? -5.301 -20.359 4.824 1 97.06 130 ILE B CA 1
ATOM 2468 C C . ILE B 1 130 ? -4.18 -21 4.016 1 97.06 130 ILE B C 1
ATOM 2470 O O . ILE B 1 130 ? -3.031 -21.047 4.465 1 97.06 130 ILE B O 1
ATOM 2474 N N . GLY B 1 131 ? -4.523 -21.516 2.828 1 96.69 131 GLY B N 1
ATOM 2475 C CA . GLY B 1 131 ? -3.521 -22.125 1.969 1 96.69 131 GLY B CA 1
ATOM 2476 C C . GLY B 1 131 ? -2.375 -21.188 1.634 1 96.69 131 GLY B C 1
ATOM 2477 O O . GLY B 1 131 ? -1.207 -21.547 1.799 1 96.69 131 GLY B O 1
ATOM 2478 N N . SER B 1 132 ? -2.695 -20.047 1.204 1 98.06 132 SER B N 1
ATOM 2479 C CA . SER B 1 132 ? -1.663 -19.078 0.862 1 98.06 132 SER B CA 1
ATOM 2480 C C . SER B 1 132 ? -0.872 -18.656 2.096 1 98.06 132 SER B C 1
ATOM 2482 O O . SER B 1 132 ? 0.34 -18.438 2.02 1 98.06 132 SER B O 1
ATOM 2484 N N . GLN B 1 133 ? -1.511 -18.5 3.232 1 98.44 133 GLN B N 1
ATOM 2485 C CA . GLN B 1 133 ? -0.83 -18.172 4.48 1 98.44 133 GLN B CA 1
ATOM 2486 C C . GLN B 1 133 ? 0.238 -19.203 4.816 1 98.44 133 GLN B C 1
ATOM 2488 O O . GLN B 1 133 ? 1.367 -18.844 5.164 1 98.44 133 GLN B O 1
ATOM 2493 N N . LYS B 1 134 ? -0.129 -20.438 4.66 1 98.12 134 LYS B N 1
ATOM 2494 C CA . LYS B 1 134 ? 0.803 -21.531 4.957 1 98.12 134 LYS B CA 1
ATOM 2495 C C . LYS B 1 134 ? 1.996 -21.5 4.008 1 98.12 134 LYS B C 1
ATOM 2497 O O . LYS B 1 134 ? 3.137 -21.703 4.426 1 98.12 134 LYS B O 1
ATOM 2502 N N . VAL B 1 135 ? 1.736 -21.266 2.756 1 98.25 135 VAL B N 1
ATOM 2503 C CA . VAL B 1 135 ? 2.797 -21.203 1.756 1 98.25 135 VAL B CA 1
ATOM 2504 C C . VAL B 1 135 ? 3.803 -20.125 2.141 1 98.25 135 VAL B C 1
ATOM 2506 O O . VAL B 1 135 ? 5.004 -20.375 2.213 1 98.25 135 VAL B O 1
ATOM 2509 N N . LEU B 1 136 ? 3.326 -18.953 2.41 1 98.69 136 LEU B N 1
ATOM 2510 C CA . LEU B 1 136 ? 4.195 -17.812 2.691 1 98.69 136 LEU B CA 1
ATOM 2511 C C . LEU B 1 136 ? 4.992 -18.047 3.971 1 98.69 136 LEU B C 1
ATOM 2513 O O . LEU B 1 136 ? 6.184 -17.734 4.027 1 98.69 136 LEU B O 1
ATOM 2517 N N . ALA B 1 137 ? 4.332 -18.578 4.945 1 98.06 137 ALA B N 1
ATOM 2518 C CA . ALA B 1 137 ? 5.023 -18.906 6.188 1 98.06 137 ALA B CA 1
ATOM 2519 C C . ALA B 1 137 ? 6.137 -19.922 5.949 1 98.06 137 ALA B C 1
ATOM 2521 O O . ALA B 1 137 ? 7.254 -19.766 6.445 1 98.06 137 ALA B O 1
ATOM 2522 N N . LYS B 1 138 ? 5.855 -20.953 5.191 1 97.75 138 LYS B N 1
ATOM 2523 C CA . LYS B 1 138 ? 6.82 -22.016 4.926 1 97.75 138 LYS B CA 1
ATOM 2524 C C . LYS B 1 138 ? 8.008 -21.484 4.129 1 97.75 138 LYS B C 1
ATOM 2526 O O . LYS B 1 138 ? 9.133 -21.984 4.273 1 97.75 138 LYS B O 1
ATOM 2531 N N . VAL B 1 139 ? 7.742 -20.562 3.291 1 98.06 139 VAL B N 1
ATOM 2532 C CA . VAL B 1 139 ? 8.797 -20.016 2.441 1 98.06 139 VAL B CA 1
ATOM 2533 C C . VAL B 1 139 ? 9.719 -19.125 3.273 1 98.06 139 VAL B C 1
ATOM 2535 O O . VAL B 1 139 ? 10.914 -19.031 2.996 1 98.06 139 VAL B O 1
ATOM 2538 N N . GLY B 1 140 ? 9.148 -18.422 4.277 1 98.31 140 GLY B N 1
ATOM 2539 C CA . GLY B 1 140 ? 9.953 -17.547 5.117 1 98.31 140 GLY B CA 1
ATOM 2540 C C . GLY B 1 140 ? 9.492 -16.109 5.109 1 98.31 140 GLY B C 1
ATOM 2541 O O . GLY B 1 140 ? 10.211 -15.211 5.559 1 98.31 140 GLY B O 1
ATOM 2542 N N . PHE B 1 141 ? 8.352 -15.891 4.531 1 98.88 141 PHE B N 1
ATOM 2543 C CA . PHE B 1 141 ? 7.801 -14.539 4.625 1 98.88 141 PHE B CA 1
ATOM 2544 C C . PHE B 1 141 ? 7.48 -14.188 6.074 1 98.88 141 PHE B C 1
ATOM 2546 O O . PHE B 1 141 ? 7.047 -15.047 6.848 1 98.88 141 PHE B O 1
ATOM 2553 N N . VAL B 1 142 ? 7.633 -12.93 6.375 1 98.62 142 VAL B N 1
ATOM 2554 C CA . VAL B 1 142 ? 7.285 -12.398 7.691 1 98.62 142 VAL B CA 1
ATOM 2555 C C . VAL B 1 142 ? 5.871 -11.828 7.66 1 98.62 142 VAL B C 1
ATOM 2557 O O . VAL B 1 142 ? 5.504 -11.102 6.73 1 98.62 142 VAL B O 1
ATOM 2560 N N . THR B 1 143 ? 5.051 -12.211 8.625 1 98.75 143 THR B N 1
ATOM 2561 C CA . THR B 1 143 ? 3.762 -11.547 8.789 1 98.75 143 THR B CA 1
ATOM 2562 C C . THR B 1 143 ? 3.943 -10.164 9.414 1 98.75 143 THR B C 1
ATOM 2564 O O . THR B 1 143 ? 4.441 -10.047 10.531 1 98.75 143 THR B O 1
ATOM 2567 N N . GLU B 1 144 ? 3.506 -9.18 8.727 1 98.81 144 GLU B N 1
ATOM 2568 C CA . GLU B 1 144 ? 3.803 -7.832 9.195 1 98.81 144 GLU B CA 1
ATOM 2569 C C . GLU B 1 144 ? 2.594 -7.207 9.883 1 98.81 144 GLU B C 1
ATOM 2571 O O . GLU B 1 144 ? 2.738 -6.305 10.711 1 98.81 144 GLU B O 1
ATOM 2576 N N . GLY B 1 145 ? 1.41 -7.711 9.516 1 98.44 145 GLY B N 1
ATOM 2577 C CA . GLY B 1 145 ? 0.268 -7.168 10.234 1 98.44 145 GLY B CA 1
ATOM 2578 C C . GLY B 1 145 ? -1.059 -7.48 9.562 1 98.44 145 GLY B C 1
ATOM 2579 O O . GLY B 1 145 ? -1.09 -8.008 8.453 1 98.44 145 GLY B O 1
ATOM 2580 N N . TYR B 1 146 ? -2.102 -7.199 10.297 1 98.69 146 TYR B N 1
ATOM 2581 C CA . TYR B 1 146 ? -3.488 -7.316 9.859 1 98.69 146 TYR B CA 1
ATOM 2582 C C . TYR B 1 146 ? -4.055 -5.957 9.469 1 98.69 146 TYR B C 1
ATOM 2584 O O . TYR B 1 146 ? -4.105 -5.039 10.289 1 98.69 146 TYR B O 1
ATOM 2592 N N . LEU B 1 147 ? -4.426 -5.785 8.25 1 98.81 147 LEU B N 1
ATOM 2593 C CA . LEU B 1 147 ? -4.902 -4.527 7.68 1 98.81 147 LEU B CA 1
ATOM 2594 C C . LEU B 1 147 ? -6.418 -4.555 7.5 1 98.81 147 LEU B C 1
ATOM 2596 O O . LEU B 1 147 ? -6.93 -5.25 6.621 1 98.81 147 LEU B O 1
ATOM 2600 N N . ARG B 1 148 ? -7.109 -3.762 8.258 1 98.75 148 ARG B N 1
ATOM 2601 C CA . ARG B 1 148 ? -8.57 -3.756 8.25 1 98.75 148 ARG B CA 1
ATOM 2602 C C . ARG B 1 148 ? -9.102 -3.055 7.004 1 98.75 148 ARG B C 1
ATOM 2604 O O . ARG B 1 148 ? -8.68 -1.94 6.684 1 98.75 148 ARG B O 1
ATOM 2611 N N . LYS B 1 149 ? -10.039 -3.762 6.266 1 98.75 149 LYS B N 1
ATOM 2612 C CA . LYS B 1 149 ? -10.734 -3.207 5.105 1 98.75 149 LYS B CA 1
ATOM 2613 C C . LYS B 1 149 ? -9.75 -2.627 4.098 1 98.75 149 LYS B C 1
ATOM 2615 O O . LYS B 1 149 ? -9.984 -1.557 3.533 1 98.75 149 LYS B O 1
ATOM 2620 N N . TYR B 1 150 ? -8.734 -3.328 3.836 1 98.75 150 TYR B N 1
ATOM 2621 C CA . TYR B 1 150 ? -7.609 -2.826 3.049 1 98.75 150 TYR B CA 1
ATOM 2622 C C . TYR B 1 150 ? -7.781 -3.172 1.574 1 98.75 150 TYR B C 1
ATOM 2624 O O . TYR B 1 150 ? -7.562 -2.328 0.703 1 98.75 150 TYR B O 1
ATOM 2632 N N . GLY B 1 151 ? -8.094 -4.332 1.318 1 97.94 151 GLY B N 1
ATOM 2633 C CA . GLY B 1 151 ? -8.125 -4.816 -0.053 1 97.94 151 GLY B CA 1
ATOM 2634 C C . GLY B 1 151 ? -9.5 -4.754 -0.68 1 97.94 151 GLY B C 1
ATOM 2635 O O . GLY B 1 151 ? -10.508 -4.617 0.025 1 97.94 151 GLY B O 1
ATOM 2636 N N . PHE B 1 152 ? -9.562 -4.734 -1.999 1 97.31 152 PHE B N 1
ATOM 2637 C CA . PHE B 1 152 ? -10.766 -4.871 -2.814 1 97.31 152 PHE B CA 1
ATOM 2638 C C . PHE B 1 152 ? -10.641 -6.055 -3.766 1 97.31 152 PHE B C 1
ATOM 2640 O O . PHE B 1 152 ? -9.695 -6.133 -4.551 1 97.31 152 PHE B O 1
ATOM 2647 N N . ASN B 1 153 ? -11.508 -6.941 -3.621 1 96.31 153 ASN B N 1
ATOM 2648 C CA . ASN B 1 153 ? -11.492 -8.125 -4.469 1 96.31 153 ASN B CA 1
ATOM 2649 C C . ASN B 1 153 ? -12.891 -8.5 -4.945 1 96.31 153 ASN B C 1
ATOM 2651 O O . ASN B 1 153 ? -13.773 -8.789 -4.137 1 96.31 153 ASN B O 1
ATOM 2655 N N . LYS B 1 154 ? -13.031 -8.406 -6.297 1 94.44 154 LYS B N 1
ATOM 2656 C CA . LYS B 1 154 ? -14.266 -8.812 -6.957 1 94.44 154 LYS B CA 1
ATOM 2657 C C . LYS B 1 154 ? -15.484 -8.195 -6.277 1 94.44 154 LYS B C 1
ATOM 2659 O O . LYS B 1 154 ? -16.453 -8.898 -5.961 1 94.44 154 LYS B O 1
ATOM 2664 N N . GLY B 1 155 ? -15.438 -6.934 -5.941 1 95 155 GLY B N 1
ATOM 2665 C CA . GLY B 1 155 ? -16.594 -6.152 -5.512 1 95 155 GLY B CA 1
ATOM 2666 C C . GLY B 1 155 ? -16.688 -6.023 -4.004 1 95 155 GLY B C 1
ATOM 2667 O O . GLY B 1 155 ? -17.578 -5.328 -3.494 1 95 155 GLY B O 1
ATOM 2668 N N . GLU B 1 156 ? -15.789 -6.656 -3.332 1 96.75 156 GLU B N 1
ATOM 2669 C CA . GLU B 1 156 ? -15.891 -6.629 -1.876 1 96.75 156 GLU B CA 1
ATOM 2670 C C . GLU B 1 156 ? -14.617 -6.07 -1.245 1 96.75 156 GLU B C 1
ATOM 2672 O O . GLU B 1 156 ? -13.508 -6.391 -1.682 1 96.75 156 GLU B O 1
ATOM 2677 N N . ILE B 1 157 ? -14.844 -5.254 -0.229 1 97.94 157 ILE B N 1
ATOM 2678 C CA . ILE B 1 157 ? -13.742 -4.773 0.595 1 97.94 157 ILE B CA 1
ATOM 2679 C C . ILE B 1 157 ? -13.383 -5.828 1.64 1 97.94 157 ILE B C 1
ATOM 2681 O O . ILE B 1 157 ? -14.258 -6.383 2.303 1 97.94 157 ILE B O 1
ATOM 2685 N N . ARG B 1 158 ? -12.102 -6.109 1.728 1 97.81 158 ARG B N 1
ATOM 2686 C CA . ARG B 1 158 ? -11.648 -7.234 2.545 1 97.81 158 ARG B CA 1
ATOM 2687 C C . ARG B 1 158 ? -10.539 -6.805 3.5 1 97.81 158 ARG B C 1
ATOM 2689 O O . ARG B 1 158 ? -9.789 -5.871 3.209 1 97.81 158 ARG B O 1
ATOM 2696 N N . ASP B 1 159 ? -10.562 -7.516 4.633 1 98.5 159 ASP B N 1
ATOM 2697 C CA . ASP B 1 159 ? -9.359 -7.465 5.457 1 98.5 159 ASP B CA 1
ATOM 2698 C C . ASP B 1 159 ? -8.227 -8.281 4.836 1 98.5 159 ASP B C 1
ATOM 2700 O O . ASP B 1 159 ? -8.477 -9.312 4.199 1 98.5 159 ASP B O 1
ATOM 2704 N N . MET B 1 160 ? -7 -7.793 5.062 1 98.62 160 MET B N 1
ATOM 2705 C CA . MET B 1 160 ? -5.852 -8.469 4.477 1 98.62 160 MET B CA 1
ATOM 2706 C C . MET B 1 160 ? -4.758 -8.695 5.52 1 98.62 160 MET B C 1
ATOM 2708 O O . MET B 1 160 ? -4.609 -7.895 6.445 1 98.62 160 MET B O 1
ATOM 2712 N N . ILE B 1 161 ? -4.035 -9.703 5.363 1 98.88 161 ILE B N 1
ATOM 2713 C CA . ILE B 1 161 ? -2.789 -9.922 6.09 1 98.88 161 ILE B CA 1
ATOM 2714 C C . ILE B 1 161 ? -1.603 -9.57 5.195 1 98.88 161 ILE B C 1
ATOM 2716 O O . ILE B 1 161 ? -1.523 -10.031 4.051 1 98.88 161 ILE B O 1
ATOM 2720 N N . MET B 1 162 ? -0.724 -8.789 5.691 1 98.88 162 MET B N 1
ATOM 2721 C CA . MET B 1 162 ? 0.457 -8.359 4.945 1 98.88 162 MET B CA 1
ATOM 2722 C C . MET B 1 162 ? 1.658 -9.242 5.281 1 98.88 162 MET B C 1
ATOM 2724 O O . MET B 1 162 ? 1.984 -9.422 6.457 1 98.88 162 MET B O 1
ATOM 2728 N N . TYR B 1 163 ? 2.268 -9.797 4.246 1 98.94 163 TYR B N 1
ATOM 2729 C CA . TYR B 1 163 ? 3.523 -10.531 4.332 1 98.94 163 TYR B CA 1
ATOM 2730 C C . TYR B 1 163 ? 4.625 -9.82 3.555 1 98.94 163 TYR B C 1
ATOM 2732 O O . TYR B 1 163 ? 4.355 -9.148 2.559 1 98.94 163 TYR B O 1
ATOM 2740 N N . SER B 1 164 ? 5.824 -10.023 4.027 1 98.88 164 SER B N 1
ATOM 2741 C CA . SER B 1 164 ? 6.918 -9.469 3.244 1 98.88 164 SER B CA 1
ATOM 2742 C C . SER B 1 164 ? 8.125 -10.398 3.229 1 98.88 164 SER B C 1
ATOM 2744 O O . SER B 1 164 ? 8.25 -11.273 4.094 1 98.88 164 SER B O 1
ATOM 2746 N N . PHE B 1 165 ? 8.938 -10.297 2.262 1 98.94 165 PHE B N 1
ATOM 2747 C CA . PHE B 1 165 ? 10.234 -10.945 2.08 1 98.94 165 PHE B CA 1
ATOM 2748 C C . PHE B 1 165 ? 11.242 -9.969 1.491 1 98.94 165 PHE B C 1
ATOM 2750 O O . PHE B 1 165 ? 11.055 -9.461 0.386 1 98.94 165 PHE B O 1
ATOM 2757 N N . LEU B 1 166 ? 12.273 -9.695 2.23 1 98.88 166 LEU B N 1
ATOM 2758 C CA . LEU B 1 166 ? 13.289 -8.75 1.758 1 98.88 166 LEU B CA 1
ATOM 2759 C C . LEU B 1 166 ? 14.367 -9.477 0.963 1 98.88 166 LEU B C 1
ATOM 2761 O O . LEU B 1 166 ? 14.625 -10.664 1.186 1 98.88 166 LEU B O 1
ATOM 2765 N N . SER B 1 167 ? 15.023 -8.758 0.084 1 98.56 167 SER B N 1
ATOM 2766 C CA . SER B 1 167 ? 16.109 -9.305 -0.718 1 98.56 167 SER B CA 1
ATOM 2767 C C . SER B 1 167 ? 17.234 -9.836 0.165 1 98.56 167 SER B C 1
ATOM 2769 O O . SER B 1 167 ? 18.047 -10.664 -0.27 1 98.56 167 SER B O 1
ATOM 2771 N N . THR B 1 168 ? 17.297 -9.43 1.442 1 98.25 168 THR B N 1
ATOM 2772 C CA . THR B 1 168 ? 18.344 -9.836 2.373 1 98.25 168 THR B CA 1
ATOM 2773 C C . THR B 1 168 ? 17.875 -10.992 3.246 1 98.25 168 THR B C 1
ATOM 2775 O O . THR B 1 168 ? 18.656 -11.531 4.039 1 98.25 168 THR B O 1
ATOM 2778 N N . ASP B 1 169 ? 16.625 -11.312 3.117 1 98.31 169 ASP B N 1
ATOM 2779 C CA . ASP B 1 169 ? 16.109 -12.406 3.93 1 98.31 169 ASP B CA 1
ATOM 2780 C C . ASP B 1 169 ? 16.609 -13.75 3.418 1 98.31 169 ASP B C 1
ATOM 2782 O O . ASP B 1 169 ? 17.109 -13.852 2.291 1 98.31 169 ASP B O 1
ATOM 2786 N N . VAL B 1 170 ? 16.422 -14.797 4.254 1 95.69 170 VAL B N 1
ATOM 2787 C CA . VAL B 1 170 ? 16.859 -16.141 3.9 1 95.69 170 VAL B CA 1
ATOM 2788 C C . VAL B 1 170 ? 15.641 -17.047 3.674 1 95.69 170 VAL B C 1
ATOM 2790 O O . VAL B 1 170 ? 14.703 -17.031 4.473 1 95.69 170 VAL B O 1
ATOM 2793 N N . LEU B 1 171 ? 15.703 -17.703 2.578 1 95.19 171 LEU B N 1
ATOM 2794 C CA . LEU B 1 171 ? 14.664 -18.688 2.301 1 95.19 171 LEU B CA 1
ATOM 2795 C C . LEU B 1 171 ? 14.703 -19.828 3.316 1 95.19 171 LEU B C 1
ATOM 2797 O O . LEU B 1 171 ? 15.789 -20.281 3.699 1 95.19 171 LEU B O 1
ATOM 2801 N N . ASN B 1 172 ? 13.516 -20.25 3.789 1 91.56 172 ASN B N 1
ATOM 2802 C CA . ASN B 1 172 ? 13.477 -21.406 4.684 1 91.56 172 ASN B CA 1
ATOM 2803 C C . ASN B 1 172 ? 13.742 -22.703 3.936 1 91.56 172 ASN B C 1
ATOM 2805 O O . ASN B 1 172 ? 13.445 -22.812 2.748 1 91.56 172 ASN B O 1
#

InterPro domains:
  IPR000182 GNAT domain [PF13302] (7-142)
  IPR000182 GNAT domain [PS51186] (7-167)
  IPR016181 Acyl-CoA N-acyltransferase [SSF55729] (5-166)

Secondary structure (DSSP, 8-state):
-PPPTTEEEEE--GGGHHHHHHHHT-HHHHTTSSSPPP-SHHHHHHHIIIIITTSTTEEEEEETTEEEEEEEEEEPSGGGTTEEEEEEEE-GGGTTTTHHHHHHHHHHHHHHHH-TT--EEEEEEETT-HHHHHHHHHHTPEEEEEEEEEEEETTEEEEEEEEEEETTS---/-PPPTTEEEEE--GGGHHHHHHHHT-HHHHTTSSSPPP-SHHHHHHHIIIIITTSTTEEEEEETTEEEEEEEEEEPSGGGTTEEEEEEEE-GGGTTTTHHHHHHHHHHHHHHHH-TT--EEEEEEETT-HHHHHHHHHHTPEEEEEEEEEEEETTEEEEEEEEEEETTS---

pLDDT: mean 96.84, std 4.72, range [53.12, 98.94]

Nearest PDB structures (foldseek):
  3dr8-assembly1_B  TM=7.521E-01  e=1.041E-10  unclassified
  5jtf-assembly1_B  TM=7.942E-01  e=7.327E-10  Pseudomonas putida KT2440
  5wph-assembly1_A  TM=7.761E-01  e=6.460E-10  Pseudomonas putida KT2440
  3owc-assembly2_B  TM=7.524E-01  e=9.424E-10  Pseudomonas aeruginosa PAO1
  5t7e-assembly1_C-2  TM=7.148E-01  e=2.136E-09  Streptomyces hygroscopicus

Radius of gyration: 23.14 Å; Cα contacts (8 Å, |Δi|>4): 666; chains: 2; bounding box: 37×66×51 Å

Foldseek 3Di:
DDADPQKDKAADDLVLLVLQLQALQPCVFCVFPQDHRDNDSVSSSVCCVPPRRPAPDKIFIGGNNRRFKIWHWHADDDPRRLEIEIDMTGHPVCPPVCNLLSVVLVVLVVCCVVPVSHFKYKYKAAPPPVRVVVSCVQQPWDFDDKAQQDDDGPHDRTIIIMTMDGPPDDTD/DDADPQKDKAADDLVLLVLQLQALQDCVFCVFPQDHRDNDSVSSSVCCVPPRRPAPDKIFIGGNNRRFKIWHWHADDDPRRLEIEIDMTGHPVCPPPCNLLSVVLVVLVVCCVVPVSHFKYKYKAAPPPVRVVVSCVQQPWDFDDKAQQDDDGPHDRGIIIMTMDGPPDDTD

Organism: Artemisia annua (NCBI:txid35608)

Sequence (344 aa):
MANPPELSIRPFELTDADDFLSWASDERVTKYLRWNTITNKQEAIKYLKERVIPHPWRRSLCWANKSIGYVSVKPESGPDHHRAHISYAISFDYWGRGIATAAVKMAIPMVFRELPYLVRLEALVEEENIGSQKVLAKVGFVTEGYLRKYGFNKGEIRDMIMYSFLSTDVLNMANPPELSIRPFELTDADDFLSWASDERVTKYLRWNTITNKQEAIKYLKERVIPHPWRRSLCWANKSIGYVSVKPESGPDHHRAHISYAISFDYWGRGIATAAVKMAIPMVFRELPYLVRLEALVEEENIGSQKVLAKVGFVTEGYLRKYGFNKGEIRDMIMYSFLSTDVLN

Solvent-accessible surface area (backbone atoms only — not comparable to full-atom values): 18517 Å² total; per-residue (Å²): 128,83,68,59,86,47,53,48,76,41,76,61,53,77,86,38,28,66,42,46,38,66,32,40,46,34,59,86,51,30,65,86,44,80,55,75,67,36,86,48,64,68,56,31,43,49,44,38,64,69,48,41,59,69,37,93,40,41,29,25,29,18,53,74,82,38,42,43,36,34,44,32,45,49,62,42,67,76,82,41,38,37,29,24,40,49,50,69,46,53,28,70,92,53,62,94,66,59,50,68,35,46,49,52,56,57,43,51,62,52,47,47,66,76,38,69,71,43,47,24,38,31,35,78,38,48,78,83,46,53,67,59,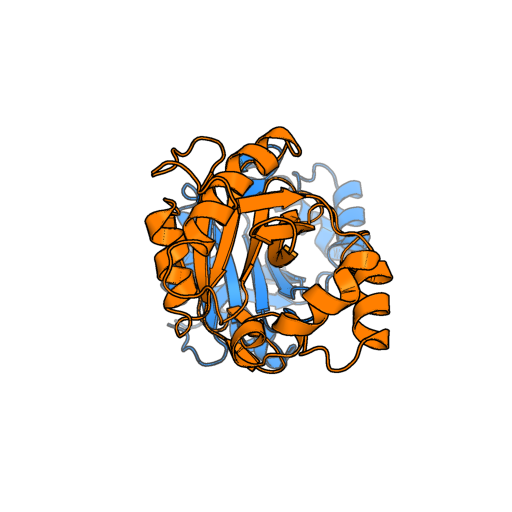52,49,33,41,50,61,35,46,38,42,80,33,32,57,37,77,56,59,41,58,46,90,90,37,75,30,47,27,34,38,30,36,43,44,74,84,56,68,76,97,128,83,70,59,87,47,54,49,75,41,75,63,54,78,87,39,26,66,43,45,37,68,32,39,47,33,59,86,51,29,66,85,45,80,56,77,67,38,85,47,64,68,55,30,42,49,43,39,66,69,50,42,60,70,37,92,40,42,28,25,28,18,54,74,82,40,44,42,34,34,45,33,45,48,61,42,68,78,81,42,38,38,29,24,42,47,48,72,47,55,28,70,92,51,62,93,66,58,50,68,36,47,50,52,57,56,43,52,63,53,48,48,66,77,37,67,72,44,46,24,39,30,33,77,38,48,79,83,45,54,67,60,53,51,32,39,51,60,35,46,37,44,80,33,33,58,37,75,57,58,40,61,47,90,91,37,76,29,49,26,35,37,31,35,43,44,73,85,57,67,77,97